Protein AF-A0A7D9JZI8-F1 (afdb_monomer)

Foldseek 3Di:
DFQFKFWAKAQQPPRQKTKIWGWHADPPRPDIATAWMWIDGPFWIWIGGQPWIDIPRHTDDDFDDTPQWTWHDDPDAWIWIDGPSQWIWIDSSTGDIDIGHDPVCQQGMATCNARNVPDPQQRLQAPVRDRDDDSQNSRQRRGPDPPTDRDDDDDQLCVVQVVQQVVQLVLLCCCCDPPNVVQCVVPNCVVNCLSVCSSSQLSSDDPDSLVSSLVSVVNSQVSSVVVVHHHPCCVDPVNVVD

Secondary structure (DSSP, 8-state):
---SEEEEEEETTT---EEEEEEEEEGGGTEEEEEEEEEE-SS-EEEEETTEEEETTEEEPSSEE-SSEEEEEETTTEEEEEETTTEEEEE-SSS-EEEEE-GGGTTTEESTT---SS-GGGTTB-TTS-B-SSHHHHHHHTBS-TTSPPP-----HHHH-HHHHHHHHHHHGGGGSTTGGGGTTTS-TTTTSHHHHHHHHHHHS-S-HHHHHHHHHHHHHHHHHHTT----GGGSGGGTT-

Radius of gyration: 18.28 Å; Cα contacts (8 Å, |Δi|>4): 439; chains: 1; bounding box: 45×36×49 Å

InterPro domains:
  IPR001846 von Willebrand factor, type D domain [PF00094] (2-129)
  IPR001846 von Willebrand factor, type D domain [PS51233] (1-149)
  IPR001846 von Willebrand factor, type D domain [SM00216] (1-129)
  IPR014853 VWF/SSPO/Zonadhesin-like, cysteine-rich domain [PF08742] (172-236)
  IPR014853 VWF/SSPO/Zonadhesin-like, cysteine-rich domain [SM00832] (165-233)
  IPR050780 Mucin/von Willebrand/Thrombospondin superfamily [PTHR11339] (1-234)

Sequence (242 aa):
MGRCEYVLAKDSVNNKFEIRQVNEACENGKFSCTKSLTVIFPTVTIQLLRGSVVVGGAEVDLPVSYGGVDITRSGVRVTLVDSDYGVKVEWNNVHNVRVTVYGRYIDKTSGLCGTFNRNPEDDFLTAYGATVGNAVDFGNSWKTDSCCDNATDVPHPCETYPGKNATATANCSALLSPPFNVCARQVDPVLQGYVDDCEYDVCGCGDDPTVCLCQAIEAYVAACASYGVSIDWLSDDRYQQC

Solvent-accessible surface area (backbone atoms only — not comparable to full-atom values): 13336 Å² total; per-residue (Å²): 88,54,64,39,44,30,39,40,40,28,34,75,77,77,59,60,35,38,33,33,38,32,27,35,72,32,79,95,62,77,44,58,37,48,56,35,38,38,45,37,40,88,89,47,48,36,37,44,43,66,91,48,38,30,49,84,89,40,79,57,76,74,71,46,75,56,95,62,31,40,36,39,74,46,86,95,48,29,41,37,39,42,33,78,86,42,42,35,41,40,31,48,60,56,62,61,73,46,78,48,74,44,78,92,42,57,69,27,36,35,34,77,73,18,37,57,68,88,53,79,90,52,33,37,42,23,75,86,76,48,72,49,96,49,69,48,66,27,54,51,46,31,44,76,51,88,86,44,78,76,41,50,86,70,81,59,30,33,74,79,35,58,89,35,33,68,58,16,52,61,59,32,52,45,56,72,32,87,76,48,38,81,32,41,88,83,51,38,45,67,86,73,36,54,35,57,54,25,26,40,39,27,25,58,32,71,94,59,38,62,62,37,44,41,51,42,50,50,53,52,50,52,54,28,43,76,75,72,40,83,69,79,53,66,78,37,82,93,38,59,90,98

Organism: Paramuricea clavata (NCBI:txid317549)

Mean predicted aligned error: 3.98 Å

Structure (mmCIF, N/CA/C/O backbone):
data_AF-A0A7D9JZI8-F1
#
_entry.id   AF-A0A7D9JZI8-F1
#
loop_
_atom_site.group_PDB
_atom_site.id
_atom_site.type_symbol
_atom_site.label_atom_id
_atom_site.label_alt_id
_atom_site.label_comp_id
_atom_site.label_asym_id
_atom_site.label_entity_id
_atom_site.label_seq_id
_atom_site.pdbx_PDB_ins_code
_atom_site.Cartn_x
_atom_site.Cartn_y
_atom_site.Cartn_z
_atom_site.occupancy
_atom_site.B_iso_or_equiv
_atom_site.auth_seq_id
_atom_site.auth_comp_id
_atom_site.auth_asym_id
_atom_site.auth_atom_id
_atom_site.pdbx_PDB_model_num
ATOM 1 N N . MET A 1 1 ? -14.272 -7.297 -2.893 1.00 84.94 1 MET A N 1
ATOM 2 C CA . MET A 1 1 ? -12.885 -7.717 -2.544 1.00 84.94 1 MET A CA 1
ATOM 3 C C . MET A 1 1 ? -12.324 -8.702 -3.559 1.00 84.94 1 MET A C 1
ATOM 5 O O . MET A 1 1 ? -13.011 -9.655 -3.903 1.00 84.94 1 MET A O 1
ATOM 9 N N . GLY A 1 2 ? -11.101 -8.478 -4.047 1.00 92.31 2 GLY A N 1
ATOM 10 C CA . GLY A 1 2 ? -10.477 -9.289 -5.100 1.00 92.31 2 GLY A CA 1
ATOM 11 C C . GLY A 1 2 ? -9.567 -10.408 -4.591 1.00 92.31 2 GLY A C 1
ATOM 12 O O . GLY A 1 2 ? -8.891 -10.232 -3.581 1.00 92.31 2 GLY A O 1
ATOM 13 N N . ARG A 1 3 ? -9.534 -11.554 -5.283 1.00 94.06 3 ARG A N 1
ATOM 14 C CA . ARG A 1 3 ? -8.681 -12.726 -4.977 1.00 94.06 3 ARG A CA 1
ATOM 15 C C . ARG A 1 3 ? -7.927 -13.170 -6.225 1.00 94.06 3 ARG A C 1
ATOM 17 O O . ARG A 1 3 ? -8.211 -14.208 -6.808 1.00 94.06 3 ARG A O 1
ATOM 24 N N . CYS A 1 4 ? -7.033 -12.309 -6.677 1.00 96.19 4 CYS A N 1
ATOM 25 C CA . CYS A 1 4 ? -6.253 -12.492 -7.890 1.00 96.19 4 CYS A CA 1
ATOM 26 C C . CYS A 1 4 ? -4.890 -11.818 -7.713 1.00 96.19 4 CYS A C 1
ATOM 28 O O . CYS A 1 4 ? -4.619 -11.203 -6.676 1.00 96.19 4 CYS A O 1
ATOM 30 N N . GLU A 1 5 ? -4.053 -11.912 -8.736 1.00 97.75 5 GLU A N 1
ATOM 31 C CA . GLU A 1 5 ? -2.954 -10.982 -8.931 1.00 97.75 5 GLU A CA 1
ATOM 32 C C . GLU A 1 5 ? -3.466 -9.701 -9.615 1.00 97.75 5 GLU A C 1
ATOM 34 O O . GLU A 1 5 ? -4.220 -9.750 -10.591 1.00 97.75 5 GLU A O 1
ATOM 39 N N . TYR A 1 6 ? -3.062 -8.549 -9.083 1.00 98.19 6 TYR A N 1
ATOM 40 C CA . TYR A 1 6 ? -3.424 -7.222 -9.573 1.00 98.19 6 TYR A CA 1
ATOM 41 C C . TYR A 1 6 ? -2.183 -6.360 -9.781 1.00 98.19 6 TYR A C 1
ATOM 43 O O . TYR A 1 6 ? -1.212 -6.477 -9.032 1.00 98.19 6 TYR A O 1
ATOM 51 N N . VAL A 1 7 ? -2.232 -5.442 -10.746 1.00 98.50 7 VAL A N 1
ATOM 52 C CA . VAL A 1 7 ? -1.209 -4.395 -10.903 1.00 98.50 7 VAL A CA 1
ATOM 53 C C . VAL A 1 7 ? -1.493 -3.258 -9.918 1.00 98.50 7 VAL A C 1
ATOM 55 O O . VAL A 1 7 ? -2.461 -2.520 -10.087 1.00 98.50 7 VAL A O 1
ATOM 58 N N . LEU A 1 8 ? -0.638 -3.085 -8.906 1.00 98.06 8 LEU A N 1
ATOM 59 C CA . LEU A 1 8 ? -0.735 -1.955 -7.976 1.00 98.06 8 LEU A CA 1
ATOM 60 C C . LEU A 1 8 ? -0.320 -0.651 -8.652 1.00 98.06 8 LEU A C 1
ATOM 62 O O . LEU A 1 8 ? -1.077 0.310 -8.679 1.00 98.06 8 LEU A O 1
ATOM 66 N N . ALA A 1 9 ? 0.883 -0.626 -9.216 1.00 98.44 9 ALA A N 1
ATOM 67 C CA . ALA A 1 9 ? 1.434 0.547 -9.874 1.00 98.44 9 ALA A CA 1
ATOM 68 C C . ALA A 1 9 ? 2.446 0.120 -10.935 1.00 98.44 9 ALA A C 1
ATOM 70 O O . ALA A 1 9 ? 3.240 -0.797 -10.712 1.00 98.44 9 ALA A O 1
ATOM 71 N N . LYS A 1 10 ? 2.458 0.808 -12.073 1.00 98.38 10 LYS A N 1
ATOM 72 C CA . LYS A 1 10 ? 3.470 0.648 -13.120 1.00 98.38 10 LYS A CA 1
ATOM 73 C C . LYS A 1 10 ? 3.774 1.966 -13.812 1.00 98.38 10 LYS A C 1
ATOM 75 O O . LYS A 1 10 ? 2.911 2.837 -13.870 1.00 98.38 10 LYS A O 1
ATOM 80 N N . ASP A 1 11 ? 4.964 2.076 -14.393 1.00 98.31 11 ASP A N 1
ATOM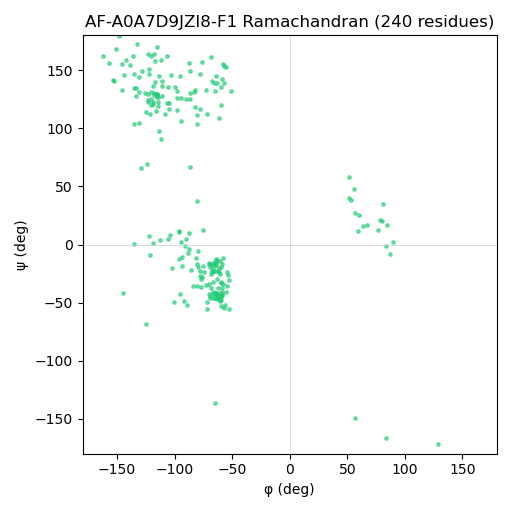 81 C CA . ASP A 1 11 ? 5.304 3.135 -15.350 1.00 98.31 11 ASP A CA 1
ATOM 82 C C . ASP A 1 11 ? 4.755 2.783 -16.737 1.00 98.31 11 ASP A C 1
ATOM 84 O O . ASP A 1 11 ? 5.327 1.965 -17.457 1.00 98.31 11 ASP A O 1
ATOM 88 N N . SER A 1 12 ? 3.665 3.435 -17.128 1.00 96.06 12 SER A N 1
ATOM 89 C CA . SER A 1 12 ? 2.972 3.193 -18.398 1.00 96.06 12 SER A CA 1
ATOM 90 C C . SER A 1 12 ? 3.615 3.857 -19.606 1.00 96.06 12 SER A C 1
ATOM 92 O O . SER A 1 12 ? 3.162 3.641 -20.728 1.00 96.06 12 SER A O 1
ATOM 94 N N . VAL A 1 13 ? 4.657 4.665 -19.401 1.00 96.38 13 VAL A N 1
ATOM 95 C CA . VAL A 1 13 ? 5.331 5.380 -20.488 1.00 96.38 13 VAL A CA 1
ATOM 96 C C . VAL A 1 13 ? 6.617 4.668 -20.882 1.00 96.38 13 VAL A C 1
ATOM 98 O O . VAL A 1 13 ? 6.840 4.419 -22.065 1.00 96.38 13 VAL A O 1
ATOM 101 N N . ASN A 1 14 ? 7.469 4.326 -19.911 1.00 96.88 14 ASN A N 1
ATOM 102 C CA . ASN A 1 14 ? 8.800 3.773 -20.189 1.00 96.88 14 ASN A CA 1
ATOM 103 C C . ASN A 1 14 ? 9.010 2.359 -19.635 1.00 96.88 14 ASN A C 1
ATOM 105 O O . ASN A 1 14 ? 10.110 1.821 -19.798 1.00 96.88 14 ASN A O 1
ATOM 109 N N . ASN A 1 15 ? 7.993 1.763 -18.998 1.00 96.94 15 ASN A N 1
ATOM 110 C CA . ASN A 1 15 ? 8.038 0.426 -18.401 1.00 96.94 15 ASN A CA 1
ATOM 111 C C . ASN A 1 15 ? 9.246 0.235 -17.463 1.00 96.94 15 ASN A C 1
ATOM 113 O O . ASN A 1 15 ? 9.920 -0.795 -17.492 1.00 96.94 15 ASN A O 1
ATOM 117 N N . LYS A 1 16 ? 9.578 1.260 -16.662 1.00 97.75 16 LYS A N 1
ATOM 118 C CA . LYS A 1 16 ? 10.716 1.219 -15.724 1.00 97.75 16 LYS A CA 1
ATOM 119 C C . LYS A 1 16 ? 10.424 0.504 -14.418 1.00 97.75 16 LYS A C 1
ATOM 121 O O . LYS A 1 16 ? 11.372 0.150 -13.726 1.00 97.75 16 LYS A O 1
ATOM 126 N N . PHE A 1 17 ? 9.159 0.291 -14.088 1.00 98.56 17 PHE A N 1
ATOM 127 C CA . PHE A 1 17 ? 8.770 -0.575 -12.990 1.00 98.56 17 PHE A CA 1
ATOM 128 C C . PHE A 1 17 ? 7.344 -1.087 -13.181 1.00 98.56 17 PHE A C 1
ATOM 130 O O . PHE A 1 17 ? 6.522 -0.432 -13.827 1.00 98.56 17 PHE A O 1
ATOM 137 N N . GLU A 1 18 ? 7.054 -2.221 -12.560 1.00 98.69 18 GLU A N 1
ATOM 138 C CA . GLU A 1 18 ? 5.705 -2.733 -12.348 1.00 98.69 18 GLU A CA 1
ATOM 139 C C . GLU A 1 18 ? 5.661 -3.469 -11.009 1.00 98.69 18 GLU A C 1
ATOM 141 O O . GLU A 1 18 ? 6.548 -4.259 -10.689 1.00 98.69 18 GLU A O 1
ATOM 146 N N . ILE A 1 19 ? 4.641 -3.187 -10.206 1.00 98.75 19 ILE A N 1
ATOM 147 C CA . ILE A 1 19 ? 4.429 -3.805 -8.901 1.00 98.75 19 ILE A CA 1
ATOM 148 C C . ILE A 1 19 ? 3.096 -4.529 -8.950 1.00 98.75 19 ILE A C 1
ATOM 150 O O . ILE A 1 19 ? 2.054 -3.921 -9.208 1.00 98.75 19 ILE A O 1
ATOM 154 N N . ARG A 1 20 ? 3.136 -5.830 -8.684 1.00 98.56 20 ARG A N 1
ATOM 155 C CA . ARG A 1 20 ? 1.958 -6.689 -8.631 1.00 98.56 20 ARG A CA 1
ATOM 156 C C . ARG A 1 20 ? 1.730 -7.195 -7.224 1.00 98.56 20 ARG A C 1
ATOM 158 O O . ARG A 1 20 ? 2.687 -7.493 -6.512 1.00 98.56 20 ARG A O 1
ATOM 165 N N . GLN A 1 21 ? 0.465 -7.340 -6.863 1.00 97.81 21 GLN A N 1
ATOM 166 C CA . GLN A 1 21 ? 0.034 -7.891 -5.589 1.00 97.81 21 GLN A CA 1
ATOM 167 C C . GLN A 1 21 ? -0.875 -9.083 -5.815 1.00 97.81 21 GLN A C 1
ATOM 169 O O . GLN A 1 21 ? -1.862 -8.986 -6.539 1.00 97.81 21 GLN A O 1
ATOM 174 N N . VAL A 1 22 ? -0.565 -10.187 -5.142 1.00 97.38 22 VAL A N 1
ATOM 175 C CA . VAL A 1 22 ? -1.448 -11.349 -5.071 1.00 97.38 22 VAL A CA 1
ATOM 176 C C . VAL A 1 22 ? -2.279 -11.245 -3.804 1.00 97.38 22 VAL A C 1
ATOM 178 O O . VAL A 1 22 ? -1.727 -11.142 -2.708 1.00 97.38 22 VAL A O 1
ATOM 181 N N . ASN A 1 23 ? -3.597 -11.320 -3.954 1.00 95.56 23 ASN A N 1
ATOM 182 C CA . ASN A 1 23 ? -4.541 -11.392 -2.845 1.00 95.56 23 ASN A CA 1
ATOM 183 C C . ASN A 1 23 ? -5.102 -12.803 -2.697 1.00 95.56 23 ASN A C 1
ATOM 185 O O . ASN A 1 23 ? -5.512 -13.425 -3.678 1.00 95.56 23 ASN A O 1
ATOM 189 N N . GLU A 1 24 ? -5.171 -13.287 -1.461 1.00 93.06 24 GLU A N 1
ATOM 190 C CA . GLU A 1 24 ? -5.780 -14.571 -1.116 1.00 93.06 24 GLU A CA 1
ATOM 191 C C . GLU A 1 24 ? -6.887 -14.413 -0.076 1.00 93.06 24 GLU A C 1
ATOM 193 O O . GLU A 1 24 ? -6.996 -13.389 0.595 1.00 93.06 24 GLU A O 1
ATOM 198 N N . ALA A 1 25 ? -7.719 -15.443 0.052 1.00 90.81 25 ALA A N 1
ATOM 199 C CA . ALA A 1 25 ? -8.745 -15.497 1.079 1.00 90.81 25 ALA A CA 1
ATOM 200 C C . ALA A 1 25 ? -8.119 -15.542 2.487 1.00 90.81 25 ALA A C 1
ATOM 202 O O . ALA A 1 25 ? -7.252 -16.372 2.753 1.00 90.81 25 ALA A O 1
ATOM 203 N N . CYS A 1 26 ? -8.611 -14.703 3.394 1.00 85.50 26 CYS A N 1
ATOM 204 C CA . CYS A 1 26 ? -8.271 -14.709 4.820 1.00 85.50 26 CYS A CA 1
ATOM 205 C C . CYS A 1 26 ? -9.547 -14.630 5.675 1.00 85.50 26 CYS A C 1
ATOM 207 O O . CYS A 1 26 ? -10.649 -14.509 5.127 1.00 85.50 26 CYS A O 1
ATOM 209 N N . GLU A 1 27 ? -9.414 -14.771 7.001 1.00 77.81 27 GLU A N 1
ATOM 210 C CA . GLU A 1 27 ? -10.539 -14.694 7.952 1.00 77.81 27 GLU A CA 1
ATOM 211 C C . GLU A 1 27 ? -11.711 -15.613 7.547 1.00 77.81 27 GLU A C 1
ATOM 213 O O . GLU A 1 27 ? -12.833 -15.181 7.264 1.00 77.81 27 GLU A O 1
ATOM 218 N N . ASN A 1 28 ? -11.420 -16.915 7.427 1.00 75.44 28 ASN A N 1
ATOM 219 C CA . ASN A 1 28 ? -12.360 -17.952 6.974 1.00 75.44 28 ASN A CA 1
ATOM 220 C C . ASN A 1 28 ? -12.987 -17.692 5.590 1.00 75.44 28 ASN A C 1
ATOM 222 O O . ASN A 1 28 ? -14.089 -18.152 5.295 1.00 75.44 28 ASN A O 1
ATOM 226 N N . GLY A 1 29 ? -12.288 -16.954 4.726 1.00 78.38 29 GLY A N 1
ATOM 227 C CA . GLY A 1 29 ? -12.733 -16.673 3.366 1.00 78.38 29 GLY A CA 1
ATOM 228 C C . GLY A 1 29 ? -13.799 -15.591 3.269 1.00 78.38 29 GLY A C 1
ATOM 229 O O . GLY A 1 29 ? -14.492 -15.522 2.253 1.00 78.38 29 GLY A O 1
ATOM 230 N N . LYS A 1 30 ? -13.919 -14.731 4.282 1.00 79.19 30 LYS A N 1
ATOM 231 C CA . LYS A 1 30 ? -14.736 -13.512 4.213 1.00 79.19 30 LYS A CA 1
ATOM 232 C C . LYS A 1 30 ? -13.975 -12.354 3.569 1.00 79.19 30 LYS A C 1
ATOM 234 O O . LYS A 1 30 ? -14.560 -11.603 2.798 1.00 79.19 30 LYS A O 1
ATOM 239 N N . PHE A 1 31 ? -12.671 -12.275 3.821 1.00 85.25 31 PHE A N 1
ATOM 240 C CA . PHE A 1 31 ? -11.827 -11.150 3.432 1.00 85.25 31 PHE A CA 1
ATOM 241 C C . PHE A 1 31 ? -10.759 -11.560 2.414 1.00 85.25 31 PHE A C 1
ATOM 243 O O . PHE A 1 31 ? -10.575 -12.750 2.123 1.00 85.25 31 PHE A O 1
ATOM 250 N N . SER A 1 32 ? -10.088 -10.563 1.843 1.00 90.06 32 SER A N 1
ATOM 251 C CA . SER A 1 32 ? -8.916 -10.746 0.988 1.00 90.06 32 SER A CA 1
ATOM 252 C C . SER A 1 32 ? -7.713 -10.063 1.619 1.00 90.06 32 SER A C 1
ATOM 254 O O . SER A 1 32 ? -7.783 -8.878 1.925 1.00 90.06 32 SER A O 1
ATOM 256 N N . CYS A 1 33 ? -6.608 -10.788 1.754 1.00 90.00 33 CYS A N 1
ATOM 257 C CA . CYS A 1 33 ? -5.371 -10.283 2.335 1.00 90.00 33 CYS A CA 1
ATOM 258 C C . CYS A 1 33 ? -4.212 -10.418 1.346 1.00 90.00 33 CYS A C 1
ATOM 260 O O . CYS A 1 33 ? -4.169 -11.352 0.538 1.00 90.00 33 CYS A O 1
ATOM 262 N N . THR A 1 34 ? -3.237 -9.516 1.460 1.00 94.25 34 THR A N 1
ATOM 263 C CA . THR A 1 34 ? -1.987 -9.567 0.698 1.00 94.25 34 THR A CA 1
ATOM 264 C C . THR A 1 34 ? -1.243 -10.866 0.986 1.00 94.25 34 THR A C 1
ATOM 266 O O . THR A 1 34 ? -0.860 -11.146 2.124 1.00 94.25 34 THR A O 1
ATOM 269 N N . LYS A 1 35 ? -1.010 -11.661 -0.053 1.00 95.25 35 LYS A N 1
ATOM 270 C CA . LYS A 1 35 ? -0.237 -12.904 0.010 1.00 95.25 35 LYS A CA 1
ATOM 271 C C . LYS A 1 35 ? 1.237 -12.673 -0.289 1.00 95.25 35 LYS A C 1
ATOM 273 O O . LYS A 1 35 ? 2.101 -13.191 0.413 1.00 95.25 35 LYS A O 1
ATOM 278 N N . SER A 1 36 ? 1.499 -11.951 -1.371 1.00 97.00 36 SER A N 1
ATOM 279 C CA . SER A 1 36 ? 2.835 -11.749 -1.918 1.00 97.00 36 SER A CA 1
ATOM 280 C C . SER A 1 36 ? 2.858 -10.557 -2.862 1.00 97.00 36 SER A C 1
ATOM 282 O O . SER A 1 36 ? 1.819 -10.143 -3.388 1.00 97.00 36 SER A O 1
ATOM 284 N N . LEU A 1 37 ? 4.063 -10.061 -3.123 1.00 98.31 37 LEU A N 1
ATOM 285 C CA . LEU A 1 37 ? 4.318 -9.016 -4.105 1.00 98.31 37 LEU A CA 1
ATOM 286 C C . LEU A 1 37 ? 5.312 -9.493 -5.155 1.00 98.31 37 LEU A C 1
ATOM 288 O O . LEU A 1 37 ? 6.263 -10.203 -4.834 1.00 98.31 37 LEU A O 1
ATOM 292 N N . THR A 1 38 ? 5.134 -9.022 -6.383 1.00 98.44 38 THR A N 1
ATOM 293 C CA . THR A 1 38 ? 6.147 -9.114 -7.435 1.00 98.44 38 THR A CA 1
ATOM 294 C C . THR A 1 38 ? 6.559 -7.699 -7.813 1.00 98.44 38 THR A C 1
ATOM 296 O O . THR A 1 38 ? 5.744 -6.933 -8.325 1.00 98.44 38 THR A O 1
ATOM 299 N N . VAL A 1 39 ? 7.815 -7.344 -7.553 1.00 98.50 39 VAL A N 1
ATOM 300 C CA . VAL A 1 39 ? 8.408 -6.050 -7.905 1.00 98.50 39 VAL A CA 1
ATOM 301 C C . VAL A 1 39 ? 9.322 -6.257 -9.105 1.00 98.50 39 VAL A C 1
ATOM 303 O O . VAL A 1 39 ? 10.297 -7.009 -9.04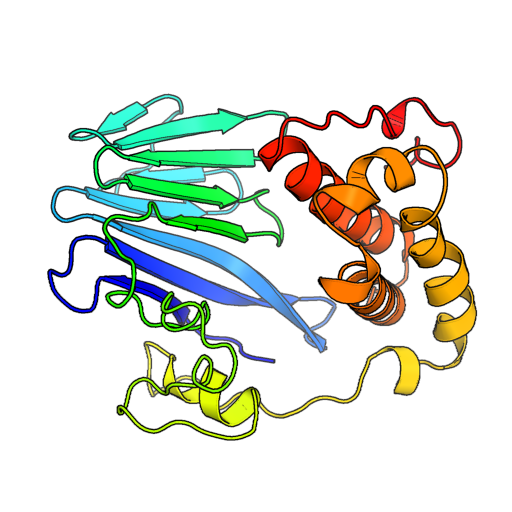4 1.00 98.50 39 VAL A O 1
ATOM 306 N N . ILE A 1 40 ? 8.980 -5.615 -10.215 1.00 98.25 40 ILE A N 1
ATOM 307 C CA . ILE A 1 40 ? 9.618 -5.814 -11.512 1.00 98.25 40 ILE A CA 1
ATOM 308 C C . ILE A 1 40 ? 10.334 -4.525 -11.894 1.00 98.25 40 ILE A C 1
ATOM 310 O O . ILE A 1 40 ? 9.706 -3.477 -12.025 1.00 98.25 40 ILE A O 1
ATOM 314 N N . PHE A 1 41 ? 11.637 -4.627 -12.127 1.00 97.75 41 PHE A N 1
ATOM 315 C CA . PHE A 1 41 ? 12.471 -3.601 -12.740 1.00 97.75 41 PHE A CA 1
ATOM 316 C C . PHE A 1 41 ? 13.114 -4.159 -14.024 1.00 97.75 41 PHE A C 1
ATOM 318 O O . PHE A 1 41 ? 13.208 -5.377 -14.180 1.00 97.75 41 PHE A O 1
ATOM 325 N N . PRO A 1 42 ? 13.625 -3.310 -14.938 1.00 95.19 42 PRO A N 1
ATOM 326 C CA . PRO A 1 42 ? 14.268 -3.756 -16.177 1.00 95.19 42 PRO A CA 1
ATOM 327 C C . PRO A 1 42 ? 15.394 -4.782 -15.997 1.00 95.19 42 PRO A C 1
ATOM 329 O O . PRO A 1 42 ? 15.629 -5.596 -16.885 1.00 95.19 42 PRO A O 1
ATOM 332 N N . THR A 1 43 ? 16.110 -4.726 -14.874 1.00 92.06 43 THR A N 1
ATOM 333 C CA . THR A 1 43 ? 17.284 -5.564 -14.591 1.00 92.06 43 THR A CA 1
ATOM 334 C C . THR A 1 43 ? 17.002 -6.726 -13.645 1.00 92.06 43 THR A C 1
ATOM 336 O O . THR A 1 43 ? 17.793 -7.666 -13.600 1.00 92.06 43 THR A O 1
ATOM 339 N N . VAL A 1 44 ? 15.919 -6.671 -12.865 1.00 96.00 44 VAL A N 1
ATOM 340 C CA . VAL A 1 44 ? 15.667 -7.627 -11.784 1.00 96.00 44 VAL A CA 1
ATOM 341 C C . VAL A 1 44 ? 14.173 -7.782 -11.518 1.00 96.00 44 VAL A C 1
ATOM 343 O O . VAL A 1 44 ? 13.414 -6.817 -11.542 1.00 96.00 44 VAL A O 1
ATOM 346 N N . THR A 1 45 ? 13.749 -9.015 -11.249 1.00 97.44 45 THR A N 1
ATOM 347 C CA . THR A 1 45 ? 12.410 -9.332 -10.738 1.00 97.44 45 THR A CA 1
ATOM 348 C C . THR A 1 45 ? 12.548 -9.927 -9.347 1.00 97.44 45 THR A C 1
ATOM 350 O O . THR A 1 45 ? 13.327 -10.863 -9.144 1.00 97.44 45 THR A O 1
ATOM 353 N N . ILE A 1 46 ? 11.796 -9.364 -8.407 1.00 98.25 46 ILE A N 1
ATOM 354 C CA . ILE A 1 46 ? 11.842 -9.679 -6.984 1.00 98.25 46 ILE A CA 1
ATOM 355 C C . ILE A 1 46 ? 10.458 -10.170 -6.578 1.00 98.25 46 ILE A C 1
ATOM 357 O O . ILE A 1 46 ? 9.467 -9.475 -6.790 1.00 98.25 46 ILE A O 1
ATOM 361 N N . GLN A 1 47 ? 10.386 -11.352 -5.982 1.00 98.12 47 GLN A N 1
ATOM 362 C CA . GLN A 1 47 ? 9.174 -11.853 -5.349 1.00 98.12 47 GLN A CA 1
ATOM 363 C C . GLN A 1 47 ? 9.339 -11.749 -3.838 1.00 98.12 47 GLN A C 1
ATOM 365 O O . GLN A 1 47 ? 10.273 -12.308 -3.259 1.00 98.12 47 GLN A O 1
ATOM 370 N N . LEU A 1 48 ? 8.427 -11.019 -3.209 1.00 97.50 48 LEU A N 1
ATOM 371 C CA . LEU A 1 48 ? 8.326 -10.922 -1.763 1.00 97.50 48 LEU A CA 1
ATOM 372 C C . LEU A 1 48 ? 7.245 -11.902 -1.311 1.00 97.50 48 LEU A C 1
ATOM 374 O O . LEU A 1 48 ? 6.070 -11.749 -1.656 1.00 97.50 48 LEU A O 1
ATOM 378 N N . LEU A 1 49 ? 7.651 -12.910 -0.546 1.00 95.50 49 LEU A N 1
ATOM 379 C CA . LEU A 1 49 ? 6.784 -13.897 0.090 1.00 95.50 49 LEU A CA 1
ATOM 380 C C . LEU A 1 49 ? 6.832 -13.681 1.605 1.00 95.50 49 LEU A C 1
ATOM 382 O O . LEU A 1 49 ? 7.777 -13.086 2.119 1.00 95.50 49 LEU A O 1
ATOM 386 N N . ARG A 1 50 ? 5.829 -14.163 2.346 1.00 91.88 50 ARG A N 1
ATOM 387 C CA . ARG A 1 50 ? 5.831 -14.008 3.808 1.00 91.88 50 ARG A CA 1
ATOM 388 C C . ARG A 1 50 ? 7.056 -14.715 4.400 1.00 91.88 50 ARG A C 1
ATOM 390 O O . ARG A 1 50 ? 7.109 -15.941 4.429 1.00 91.88 50 ARG A O 1
ATOM 397 N N . GLY A 1 51 ? 8.025 -13.936 4.875 1.00 90.31 51 GLY A N 1
ATOM 398 C CA . GLY A 1 51 ? 9.245 -14.429 5.517 1.00 90.31 51 GLY A CA 1
ATOM 399 C C . GLY A 1 51 ? 10.418 -14.756 4.584 1.00 90.31 51 GLY A C 1
ATOM 400 O O . GLY A 1 51 ? 11.520 -14.956 5.100 1.00 90.31 51 GLY A O 1
ATOM 401 N N . SER A 1 52 ? 10.238 -14.746 3.258 1.00 94.56 52 SER A N 1
ATOM 402 C CA . SER A 1 52 ? 11.303 -15.040 2.286 1.00 94.56 52 SER A CA 1
ATOM 403 C C . SER A 1 52 ? 11.288 -14.108 1.073 1.00 94.56 52 SER A C 1
ATOM 405 O O . SER A 1 52 ? 10.267 -13.524 0.706 1.00 94.56 52 SER A O 1
ATOM 407 N N . VAL A 1 53 ? 12.454 -13.946 0.445 1.00 97.31 53 VAL A N 1
ATOM 408 C CA . VAL A 1 53 ? 12.625 -13.133 -0.764 1.00 97.31 53 VAL A CA 1
ATOM 409 C C . VAL A 1 53 ? 13.263 -13.984 -1.844 1.00 97.31 53 VAL A C 1
ATOM 411 O O . VAL A 1 53 ? 14.283 -14.625 -1.609 1.00 97.31 53 VAL A O 1
ATOM 414 N N . VAL A 1 54 ? 12.675 -13.964 -3.038 1.00 97.88 54 VAL A N 1
ATOM 415 C CA . VAL A 1 54 ? 13.185 -14.673 -4.213 1.00 97.88 54 VAL A CA 1
ATOM 416 C C . VAL A 1 54 ? 13.593 -13.655 -5.272 1.00 97.88 54 VAL A C 1
ATOM 418 O O . VAL A 1 54 ? 12.796 -12.806 -5.672 1.00 97.88 54 VAL A O 1
ATOM 421 N N . VAL A 1 55 ? 14.829 -13.753 -5.758 1.00 97.06 55 VAL A N 1
ATOM 422 C CA . VAL A 1 55 ? 15.371 -12.902 -6.824 1.00 97.06 55 VAL A CA 1
ATOM 423 C C . VAL A 1 55 ? 15.852 -13.789 -7.962 1.00 97.06 55 VAL A C 1
ATOM 425 O O . VAL A 1 55 ? 16.648 -14.703 -7.759 1.00 97.06 55 VAL A O 1
ATOM 428 N N . GLY A 1 56 ? 15.344 -13.559 -9.176 1.00 88.25 56 GLY A N 1
ATOM 429 C CA . GLY A 1 56 ? 15.743 -14.352 -10.348 1.00 88.25 56 GLY A CA 1
ATOM 430 C C . GLY A 1 56 ? 15.458 -15.859 -10.226 1.00 88.25 56 GLY A C 1
ATOM 431 O O . GLY A 1 56 ? 16.134 -16.659 -10.865 1.00 88.25 56 GLY A O 1
ATOM 432 N N . GLY A 1 57 ? 14.479 -16.249 -9.401 1.00 90.50 57 GLY A N 1
ATOM 433 C CA . GLY A 1 57 ? 14.078 -17.644 -9.188 1.00 90.50 57 GLY A CA 1
ATOM 434 C C . GLY A 1 57 ? 14.813 -18.384 -8.064 1.00 90.50 57 GLY A C 1
ATOM 435 O O . GLY A 1 57 ? 14.520 -19.556 -7.846 1.00 90.50 57 GLY A O 1
ATOM 436 N N . ALA A 1 58 ? 15.722 -17.727 -7.339 1.00 94.81 58 ALA A N 1
ATOM 437 C CA . ALA A 1 58 ? 16.385 -18.287 -6.161 1.00 94.81 58 ALA A CA 1
ATOM 438 C C . ALA A 1 58 ? 16.049 -17.481 -4.900 1.00 94.81 58 ALA A C 1
ATOM 440 O O . ALA A 1 58 ? 15.990 -16.253 -4.946 1.00 94.81 58 ALA A O 1
ATOM 441 N N . GLU A 1 59 ? 15.824 -18.173 -3.783 1.00 97.50 59 GLU A N 1
ATOM 442 C CA . GLU A 1 59 ? 15.685 -17.537 -2.470 1.00 97.50 59 GLU A CA 1
ATOM 443 C C . GLU A 1 59 ? 17.024 -16.928 -2.032 1.00 97.50 59 GLU A C 1
ATOM 445 O O . GLU A 1 59 ? 18.085 -17.507 -2.280 1.00 97.50 59 GLU A O 1
ATOM 450 N N . VAL A 1 60 ? 16.977 -15.745 -1.418 1.00 97.44 60 VAL A N 1
ATOM 451 C CA . VAL A 1 60 ? 18.161 -14.978 -1.015 1.00 97.44 60 VAL A CA 1
ATOM 452 C C . VAL A 1 60 ? 18.059 -14.523 0.437 1.00 97.44 60 VAL A C 1
ATOM 454 O O . VAL A 1 60 ? 16.990 -14.130 0.910 1.00 97.44 60 VAL A O 1
ATOM 457 N N . ASP A 1 61 ? 19.196 -14.516 1.129 1.00 95.88 61 ASP A N 1
ATOM 458 C CA . ASP A 1 61 ? 19.321 -13.885 2.441 1.00 95.88 61 ASP A CA 1
ATOM 459 C C . ASP A 1 61 ? 19.441 -12.365 2.292 1.00 95.88 61 ASP A C 1
ATOM 461 O O . ASP A 1 61 ? 20.021 -11.876 1.328 1.00 95.88 61 ASP A O 1
ATOM 465 N N . LEU A 1 62 ? 18.908 -11.601 3.247 1.00 95.50 62 LEU A N 1
ATOM 466 C CA . LEU A 1 62 ? 18.976 -10.135 3.247 1.00 95.50 62 LEU A CA 1
ATOM 467 C C . LEU A 1 62 ? 20.038 -9.641 4.250 1.00 95.50 62 LEU A C 1
ATOM 469 O O . LEU A 1 62 ? 20.164 -10.236 5.323 1.00 95.50 62 LEU A O 1
ATOM 473 N N . PRO A 1 63 ? 20.749 -8.527 3.976 1.00 96.94 63 PRO A N 1
ATOM 474 C CA . PRO A 1 63 ? 20.552 -7.599 2.860 1.00 96.94 63 PRO A CA 1
ATOM 475 C C . PRO A 1 63 ? 21.289 -8.006 1.574 1.00 96.94 63 PRO A C 1
ATOM 477 O O . PRO A 1 63 ? 22.379 -8.571 1.625 1.00 96.94 63 PRO A O 1
ATOM 480 N N . VAL A 1 64 ? 20.724 -7.644 0.420 1.00 97.06 64 VAL A N 1
ATOM 481 C CA . VAL A 1 64 ? 21.308 -7.876 -0.918 1.00 97.06 64 VAL A CA 1
ATOM 482 C C . VAL A 1 64 ? 21.047 -6.695 -1.844 1.00 97.06 64 VAL A C 1
ATOM 484 O O . VAL A 1 64 ? 20.105 -5.933 -1.634 1.00 97.06 64 VAL A O 1
ATOM 487 N N . SER A 1 65 ? 21.867 -6.572 -2.888 1.00 96.81 65 SER A N 1
ATOM 488 C CA . SER A 1 65 ? 21.739 -5.535 -3.910 1.00 96.81 65 SER A CA 1
ATOM 489 C C . SER A 1 65 ? 21.870 -6.128 -5.311 1.00 96.81 65 SER A C 1
ATOM 491 O O . SER A 1 65 ? 22.777 -6.922 -5.575 1.00 96.81 65 SER A O 1
ATOM 493 N N . TYR A 1 66 ? 20.977 -5.733 -6.218 1.00 94.56 66 TYR A N 1
ATOM 494 C CA . TYR A 1 66 ? 20.943 -6.184 -7.607 1.00 94.56 66 TYR A CA 1
ATOM 495 C C . TYR A 1 66 ? 20.730 -5.004 -8.551 1.00 94.56 66 TYR A C 1
ATOM 497 O O . TYR A 1 66 ? 19.616 -4.517 -8.714 1.00 94.56 66 TYR A O 1
ATOM 505 N N . GLY A 1 67 ? 21.799 -4.560 -9.218 1.00 88.69 67 GLY A N 1
ATOM 506 C CA . GLY A 1 67 ? 21.703 -3.576 -10.302 1.00 88.69 67 GLY A CA 1
ATOM 507 C C . GLY A 1 67 ? 21.010 -2.267 -9.904 1.00 88.69 67 GLY A C 1
ATOM 508 O O . GLY A 1 67 ? 20.123 -1.822 -10.631 1.00 88.69 67 GLY A O 1
ATOM 509 N N . GLY A 1 68 ? 21.398 -1.685 -8.763 1.00 94.50 68 GLY A N 1
ATOM 510 C CA . GLY A 1 68 ? 20.806 -0.446 -8.235 1.00 94.50 68 GLY A CA 1
ATOM 511 C C . GLY A 1 68 ? 19.477 -0.654 -7.504 1.00 94.50 68 GLY A C 1
ATOM 512 O O . GLY A 1 68 ? 18.682 0.277 -7.403 1.00 94.50 68 GLY A O 1
ATOM 513 N N . VAL A 1 69 ? 19.200 -1.881 -7.053 1.00 97.75 69 VAL A N 1
ATOM 514 C CA . VAL A 1 69 ? 18.034 -2.226 -6.233 1.00 97.75 69 VAL A CA 1
ATOM 515 C C . VAL A 1 69 ? 18.511 -2.902 -4.957 1.00 97.75 69 VAL A C 1
ATOM 517 O O . VAL A 1 69 ? 19.048 -4.008 -5.015 1.00 97.75 69 VAL A O 1
ATOM 520 N N . ASP A 1 70 ? 18.294 -2.251 -3.823 1.00 97.88 70 ASP A N 1
ATOM 521 C CA . ASP A 1 70 ? 18.654 -2.736 -2.498 1.00 97.88 70 ASP A CA 1
ATOM 522 C C . ASP A 1 70 ? 17.439 -3.366 -1.820 1.00 97.88 70 ASP A C 1
ATOM 524 O O . ASP A 1 70 ? 16.351 -2.789 -1.779 1.00 97.88 70 ASP A O 1
ATOM 528 N N . ILE A 1 71 ? 17.628 -4.560 -1.264 1.00 97.75 71 ILE A N 1
ATOM 529 C CA . ILE A 1 71 ? 16.588 -5.301 -0.555 1.00 97.75 71 ILE A CA 1
ATOM 530 C C . ILE A 1 71 ? 17.061 -5.545 0.872 1.00 97.75 71 ILE A C 1
ATOM 532 O O . ILE A 1 71 ? 18.094 -6.176 1.109 1.00 97.75 71 ILE A O 1
ATOM 536 N N . THR A 1 72 ? 16.302 -5.041 1.839 1.00 97.00 72 THR A N 1
ATOM 537 C CA . THR A 1 72 ? 16.673 -5.042 3.258 1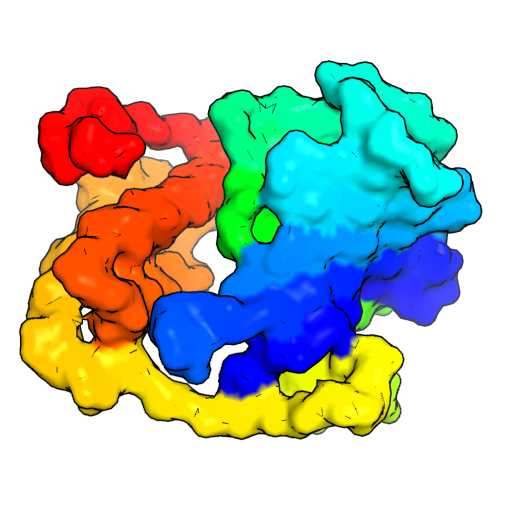.00 97.00 72 THR A CA 1
ATOM 538 C C . THR A 1 72 ? 15.498 -5.444 4.146 1.00 97.00 72 THR A C 1
ATOM 540 O O . THR A 1 72 ? 14.338 -5.427 3.728 1.00 97.00 72 THR A O 1
ATOM 543 N N . ARG A 1 73 ? 15.801 -5.826 5.393 1.00 94.06 73 ARG A N 1
ATOM 544 C CA . ARG A 1 73 ? 14.800 -5.925 6.462 1.00 94.06 73 ARG A CA 1
ATOM 545 C C . ARG A 1 73 ? 14.877 -4.678 7.334 1.00 94.06 73 ARG A C 1
ATOM 547 O O . ARG A 1 73 ? 15.969 -4.268 7.717 1.00 94.06 73 ARG A O 1
ATOM 554 N N . SER A 1 74 ? 13.722 -4.117 7.663 1.00 85.94 74 SER A N 1
ATOM 555 C CA . SER A 1 74 ? 13.562 -3.025 8.617 1.00 85.94 74 SER A CA 1
ATOM 556 C C . SER A 1 74 ? 12.645 -3.480 9.755 1.00 85.94 74 SER A C 1
ATOM 558 O O . SER A 1 74 ? 11.593 -4.082 9.530 1.00 85.94 74 SER A O 1
ATOM 560 N N . GLY A 1 75 ? 13.060 -3.246 11.000 1.00 80.06 75 GLY A N 1
ATOM 561 C CA . GLY A 1 75 ? 12.351 -3.763 12.172 1.00 80.06 75 GLY A CA 1
ATOM 562 C C . GLY A 1 75 ? 12.187 -5.291 12.151 1.00 80.06 75 GLY A C 1
ATOM 563 O O . GLY A 1 75 ? 13.025 -6.019 11.620 1.00 80.06 75 GLY A O 1
ATOM 564 N N . VAL A 1 76 ? 11.101 -5.786 12.750 1.00 74.19 76 VAL A N 1
ATOM 565 C CA . VAL A 1 76 ? 10.872 -7.234 12.924 1.00 74.19 76 VAL A CA 1
ATOM 566 C C . VAL A 1 76 ? 10.324 -7.895 11.655 1.00 74.19 76 VAL A C 1
ATOM 568 O O . VAL A 1 76 ? 10.648 -9.049 11.378 1.00 74.19 76 VAL A O 1
ATOM 571 N N . ARG A 1 77 ? 9.479 -7.191 10.890 1.00 83.19 77 ARG A N 1
ATOM 572 C CA . ARG A 1 77 ? 8.685 -7.792 9.802 1.00 83.19 77 ARG A CA 1
ATOM 573 C C . ARG A 1 77 ? 8.661 -6.992 8.501 1.00 83.19 77 ARG A C 1
ATOM 575 O O . ARG A 1 77 ? 8.006 -7.433 7.565 1.00 83.19 77 ARG A O 1
ATOM 582 N N . VAL A 1 78 ? 9.326 -5.842 8.393 1.00 90.00 78 VAL A N 1
ATOM 583 C CA . VAL A 1 78 ? 9.240 -5.037 7.163 1.00 90.00 78 VAL A CA 1
ATOM 584 C C . VAL A 1 78 ? 10.335 -5.453 6.193 1.00 90.00 78 VAL A C 1
ATOM 586 O O . VAL A 1 78 ? 11.517 -5.439 6.531 1.00 90.00 78 VAL A O 1
ATOM 589 N N . THR A 1 79 ? 9.949 -5.811 4.973 1.00 95.69 79 THR A N 1
ATOM 590 C CA . THR A 1 79 ? 10.874 -5.936 3.846 1.00 95.69 79 THR A CA 1
ATOM 591 C C . THR A 1 79 ? 10.803 -4.660 3.021 1.00 95.69 79 THR A C 1
ATOM 593 O O . THR A 1 79 ? 9.717 -4.251 2.609 1.00 95.69 79 THR A O 1
ATOM 596 N N . LEU A 1 80 ? 11.959 -4.038 2.799 1.00 96.81 80 LEU A N 1
ATOM 597 C CA . LEU A 1 80 ? 12.113 -2.819 2.013 1.00 96.81 80 LEU A CA 1
ATOM 598 C C . LEU A 1 80 ? 12.865 -3.146 0.722 1.00 96.81 80 LEU A C 1
ATOM 600 O O . LEU A 1 80 ? 13.957 -3.711 0.769 1.00 96.81 80 LEU A O 1
ATOM 604 N N . VAL A 1 81 ? 12.287 -2.747 -0.406 1.00 97.94 81 VAL A N 1
ATOM 605 C CA . VAL A 1 81 ? 12.939 -2.682 -1.715 1.00 97.94 81 VAL A CA 1
ATOM 606 C C . VAL A 1 81 ? 13.131 -1.207 -2.049 1.00 97.94 81 VAL A C 1
ATOM 608 O O . VAL A 1 81 ? 12.147 -0.498 -2.252 1.00 97.94 81 VAL A O 1
ATOM 611 N N . ASP A 1 82 ? 14.374 -0.742 -2.093 1.00 97.81 82 ASP A N 1
ATOM 612 C CA . ASP A 1 82 ? 14.752 0.617 -2.495 1.00 97.81 82 ASP A CA 1
ATOM 613 C C . ASP A 1 82 ? 15.493 0.555 -3.834 1.00 97.81 82 ASP A C 1
ATOM 615 O O . ASP A 1 82 ? 16.251 -0.380 -4.079 1.00 97.81 82 ASP A O 1
ATOM 619 N N . SER A 1 83 ? 15.251 1.501 -4.738 1.00 97.88 83 SER A N 1
ATOM 620 C CA . SER A 1 83 ? 15.803 1.430 -6.091 1.00 97.88 83 SER A CA 1
ATOM 621 C C . SER A 1 83 ? 16.197 2.778 -6.684 1.00 97.88 83 SER A C 1
ATOM 623 O O . SER A 1 83 ? 15.484 3.780 -6.568 1.00 97.88 83 SER A O 1
ATOM 625 N N . ASP A 1 84 ? 17.265 2.763 -7.482 1.00 97.38 84 ASP A N 1
ATOM 626 C CA . ASP A 1 84 ? 17.732 3.897 -8.294 1.00 97.38 84 ASP A CA 1
ATOM 627 C C . ASP A 1 84 ? 16.721 4.313 -9.381 1.00 97.38 84 ASP A C 1
ATOM 629 O O . ASP A 1 84 ? 16.738 5.441 -9.905 1.00 97.38 84 ASP A O 1
ATOM 633 N N . TYR A 1 85 ? 15.768 3.426 -9.689 1.00 97.38 85 TYR A N 1
ATOM 634 C CA . TYR A 1 85 ? 14.612 3.735 -10.526 1.00 97.38 85 TYR A CA 1
ATOM 635 C C . TYR A 1 85 ? 13.698 4.791 -9.887 1.00 97.38 85 TYR A C 1
ATOM 637 O O . TYR A 1 85 ? 12.882 5.374 -10.601 1.00 97.38 85 TYR A O 1
ATOM 645 N N . GLY A 1 86 ? 13.874 5.122 -8.602 1.00 97.31 86 GLY A N 1
ATOM 646 C CA . GLY A 1 86 ? 13.068 6.100 -7.872 1.00 97.31 86 GLY A CA 1
ATOM 647 C C . GLY A 1 86 ? 11.748 5.510 -7.385 1.00 97.31 86 GLY A C 1
ATOM 648 O O . GLY A 1 86 ? 10.726 6.197 -7.415 1.00 97.31 86 GLY A O 1
ATOM 649 N N . VAL A 1 87 ? 11.767 4.230 -7.013 1.00 98.19 87 VAL A N 1
ATOM 650 C CA . VAL A 1 87 ? 10.618 3.487 -6.490 1.00 98.19 87 VAL A CA 1
ATOM 651 C C . VAL A 1 87 ? 11.042 2.767 -5.218 1.00 98.19 87 VAL A C 1
ATOM 653 O O . VAL A 1 87 ? 12.068 2.085 -5.216 1.00 98.19 87 VAL A O 1
ATOM 656 N N . LYS A 1 88 ? 10.237 2.902 -4.164 1.00 97.62 88 LYS A N 1
ATOM 657 C CA . LYS A 1 88 ? 10.383 2.158 -2.911 1.00 97.62 88 LYS A CA 1
ATOM 658 C C . LYS A 1 88 ? 9.147 1.315 -2.665 1.00 97.62 88 LYS A C 1
ATOM 660 O O . LYS A 1 88 ? 8.033 1.813 -2.829 1.00 97.62 88 LYS A O 1
ATOM 665 N N . VAL A 1 89 ? 9.346 0.071 -2.254 1.00 97.88 89 VAL A N 1
ATOM 666 C CA . VAL A 1 89 ? 8.270 -0.832 -1.838 1.00 97.88 89 VAL A CA 1
ATOM 667 C C . VAL A 1 89 ? 8.556 -1.308 -0.425 1.00 97.88 89 VAL A C 1
ATOM 669 O O . VAL A 1 89 ? 9.605 -1.892 -0.164 1.00 97.88 89 VAL A O 1
ATOM 672 N N . GLU A 1 90 ? 7.616 -1.068 0.476 1.00 95.75 90 GLU A N 1
ATOM 673 C CA . GLU A 1 90 ? 7.644 -1.548 1.853 1.00 95.75 90 GLU A CA 1
ATOM 674 C C . GLU A 1 90 ? 6.487 -2.521 2.049 1.00 95.75 90 GLU A C 1
ATOM 676 O O . GLU A 1 90 ? 5.341 -2.208 1.721 1.00 95.75 90 GLU A O 1
ATOM 681 N N . TRP A 1 91 ? 6.771 -3.702 2.589 1.00 95.50 91 TRP A N 1
ATOM 682 C CA . TRP A 1 91 ? 5.738 -4.661 2.963 1.00 95.50 91 TRP A CA 1
ATOM 683 C C . TRP A 1 91 ? 6.002 -5.205 4.356 1.00 95.50 91 TRP A C 1
ATOM 685 O O . TRP A 1 91 ? 7.086 -5.720 4.632 1.00 95.50 91 TRP A O 1
ATOM 695 N N . ASN A 1 92 ? 4.995 -5.140 5.228 1.00 90.75 92 ASN A N 1
ATOM 696 C CA . ASN A 1 92 ? 5.096 -5.634 6.603 1.00 90.75 92 ASN A CA 1
ATOM 697 C C . ASN A 1 92 ? 5.036 -7.172 6.727 1.00 90.75 92 ASN A C 1
ATOM 699 O O . ASN A 1 92 ? 4.859 -7.681 7.830 1.00 90.75 92 ASN A O 1
ATOM 703 N N . ASN A 1 93 ? 5.155 -7.913 5.615 1.00 88.00 93 ASN A N 1
ATOM 704 C CA . ASN A 1 93 ? 5.022 -9.375 5.531 1.00 88.00 93 ASN A CA 1
ATOM 705 C C . ASN A 1 93 ? 3.661 -9.933 5.994 1.00 88.00 93 ASN A C 1
ATOM 707 O O . ASN A 1 93 ? 3.516 -11.149 6.144 1.00 88.00 93 ASN A O 1
ATOM 711 N N . VAL A 1 94 ? 2.653 -9.079 6.200 1.00 85.69 94 VAL A N 1
ATOM 712 C CA . VAL A 1 94 ? 1.315 -9.495 6.639 1.00 85.69 94 VAL A CA 1
ATOM 713 C C . VAL A 1 94 ? 0.247 -8.995 5.669 1.00 85.69 94 VAL A C 1
ATOM 715 O O . VAL A 1 94 ? -0.336 -9.804 4.950 1.00 85.69 94 VAL A O 1
ATOM 718 N N . HIS A 1 95 ? 0.016 -7.683 5.606 1.00 80.88 95 HIS A N 1
ATOM 719 C CA . HIS A 1 95 ? -1.094 -7.085 4.853 1.00 80.88 95 HIS A CA 1
ATOM 720 C C . HIS A 1 95 ? -0.731 -5.734 4.218 1.00 80.88 95 HIS A C 1
ATOM 722 O O . HIS A 1 95 ? -1.077 -5.507 3.059 1.00 80.88 95 HIS A O 1
ATOM 728 N N . ASN A 1 96 ? -0.010 -4.861 4.933 1.00 89.88 96 ASN A N 1
ATOM 729 C CA . ASN A 1 96 ? 0.222 -3.479 4.523 1.00 89.88 96 ASN A CA 1
ATOM 730 C C . ASN A 1 96 ? 1.371 -3.369 3.518 1.00 89.88 96 ASN A C 1
ATOM 732 O O . ASN A 1 96 ? 2.516 -3.704 3.833 1.00 89.88 96 ASN A O 1
ATOM 736 N N . VAL A 1 97 ? 1.042 -2.877 2.326 1.00 94.94 97 VAL A N 1
ATOM 737 C CA . VAL A 1 97 ? 1.981 -2.600 1.240 1.00 94.94 97 VAL A CA 1
ATOM 738 C C . VAL A 1 97 ? 1.999 -1.102 1.003 1.00 94.94 97 VAL A C 1
ATOM 740 O O . VAL A 1 97 ? 0.954 -0.499 0.764 1.00 94.94 97 VAL A O 1
ATOM 743 N N . ARG A 1 98 ? 3.187 -0.505 1.013 1.00 94.44 98 ARG A N 1
ATOM 744 C CA . ARG A 1 98 ? 3.386 0.886 0.627 1.00 94.44 98 ARG A CA 1
ATOM 745 C C . ARG A 1 98 ? 4.295 0.964 -0.580 1.00 94.44 98 ARG A C 1
ATOM 747 O O . ARG A 1 98 ? 5.390 0.411 -0.591 1.00 94.44 98 ARG A O 1
ATOM 754 N N . VAL A 1 99 ? 3.840 1.714 -1.574 1.00 96.94 99 VAL A N 1
ATOM 755 C CA . VAL A 1 99 ? 4.604 2.030 -2.774 1.00 96.94 99 VAL A CA 1
ATOM 756 C C . VAL A 1 99 ? 4.866 3.529 -2.782 1.00 96.94 99 VAL A C 1
ATOM 758 O O . VAL A 1 99 ? 3.933 4.325 -2.817 1.00 96.94 99 VAL A O 1
ATOM 761 N N . THR A 1 100 ? 6.137 3.920 -2.757 1.00 96.50 100 THR A N 1
ATOM 762 C CA . THR A 1 100 ? 6.550 5.315 -2.937 1.00 96.50 100 THR A CA 1
ATOM 763 C C . THR A 1 100 ? 7.172 5.468 -4.313 1.00 96.50 100 THR A C 1
ATOM 765 O O . THR A 1 100 ? 8.170 4.819 -4.622 1.00 96.50 100 THR A O 1
ATOM 768 N N . VAL A 1 101 ? 6.610 6.356 -5.128 1.00 97.12 101 VAL A N 1
ATOM 769 C CA . VAL A 1 101 ? 7.100 6.656 -6.476 1.00 97.12 101 VAL A CA 1
ATOM 770 C C . VAL A 1 101 ? 7.590 8.099 -6.522 1.00 97.12 101 VAL A C 1
ATOM 772 O O . VAL A 1 101 ? 6.902 9.025 -6.100 1.00 97.12 101 VAL A O 1
ATOM 775 N N . TYR A 1 102 ? 8.805 8.310 -7.022 1.00 96.62 102 TYR A N 1
ATOM 776 C CA . TYR A 1 102 ? 9.407 9.642 -7.058 1.00 96.62 102 TYR A CA 1
ATOM 777 C C . TYR A 1 102 ? 8.817 10.507 -8.178 1.00 96.62 102 TYR A C 1
ATOM 779 O O . TYR A 1 102 ? 8.361 10.014 -9.209 1.00 96.62 102 TYR A O 1
ATOM 787 N N . GLY A 1 103 ? 8.926 11.831 -8.026 1.00 96.81 103 GLY A N 1
ATOM 788 C CA . GLY A 1 103 ? 8.285 12.820 -8.906 1.00 96.81 103 GLY A CA 1
ATOM 789 C C . GLY A 1 103 ? 8.636 12.744 -10.401 1.00 96.81 103 GLY A C 1
ATOM 790 O O . GLY A 1 103 ? 7.950 13.346 -11.217 1.00 96.81 103 GLY A O 1
ATOM 791 N N . ARG A 1 104 ? 9.654 11.969 -10.803 1.00 96.56 104 ARG A N 1
ATOM 792 C CA . ARG A 1 104 ? 9.961 11.707 -12.224 1.00 96.56 104 ARG A CA 1
ATOM 793 C C . ARG A 1 104 ? 8.853 10.936 -12.965 1.00 96.56 104 ARG A C 1
ATOM 795 O O . ARG A 1 104 ? 8.871 10.912 -14.200 1.00 96.56 104 ARG A O 1
ATOM 802 N N . TYR A 1 105 ? 7.933 10.315 -12.224 1.00 98.06 105 TYR A N 1
ATOM 803 C CA . TYR A 1 105 ? 6.798 9.551 -12.747 1.00 98.06 105 TYR A CA 1
ATOM 804 C C . TYR A 1 105 ? 5.455 10.282 -12.663 1.00 98.06 105 TYR A C 1
ATOM 806 O O . TYR A 1 105 ? 4.439 9.657 -12.947 1.00 98.06 105 TYR A O 1
ATOM 814 N N . ILE A 1 106 ? 5.434 11.572 -12.297 1.00 97.50 106 ILE A N 1
ATOM 815 C CA . ILE A 1 106 ? 4.208 12.383 -12.397 1.00 97.50 106 ILE A CA 1
ATOM 816 C C . ILE A 1 106 ? 3.642 12.240 -13.817 1.00 97.50 106 ILE A C 1
ATOM 818 O O . ILE A 1 106 ? 4.408 12.330 -14.780 1.00 97.50 106 ILE A O 1
ATOM 822 N N . ASP A 1 107 ? 2.338 11.974 -13.913 1.00 96.50 1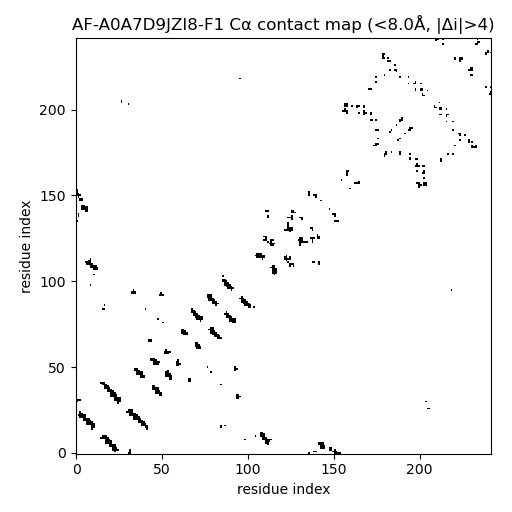07 ASP A N 1
ATOM 823 C CA . ASP A 1 107 ? 1.584 11.705 -15.151 1.00 96.50 107 ASP A CA 1
ATOM 824 C C . ASP A 1 107 ? 2.005 10.437 -15.923 1.00 96.50 107 ASP A C 1
ATOM 826 O O . ASP A 1 107 ? 1.701 10.293 -17.110 1.00 96.50 107 ASP A O 1
ATOM 830 N N . LYS A 1 108 ? 2.753 9.519 -15.299 1.00 97.12 108 LYS A N 1
ATOM 831 C CA . LYS A 1 108 ? 3.274 8.311 -15.971 1.00 97.12 108 LYS A CA 1
ATOM 832 C C . LYS A 1 108 ? 2.829 7.010 -15.331 1.00 97.12 108 LYS A C 1
ATOM 834 O O . LYS A 1 108 ? 3.110 5.953 -15.902 1.00 97.12 108 LYS A O 1
ATOM 839 N N . THR A 1 109 ? 2.194 7.050 -14.162 1.00 97.62 109 THR A N 1
ATOM 840 C CA . THR A 1 109 ? 1.774 5.821 -13.492 1.00 97.62 109 THR A CA 1
ATOM 841 C C . THR A 1 109 ? 0.395 5.371 -13.949 1.00 97.62 109 THR A C 1
ATOM 843 O O . THR A 1 109 ? -0.419 6.150 -14.434 1.00 97.62 109 THR A O 1
ATOM 846 N N . SER A 1 110 ? 0.134 4.080 -13.798 1.00 97.19 110 SER A N 1
ATOM 847 C CA . SER A 1 110 ? -1.221 3.528 -13.785 1.00 97.19 110 SER A CA 1
ATOM 848 C C . SER A 1 110 ? -1.243 2.267 -12.925 1.00 97.19 110 SER A C 1
ATOM 850 O O . SER A 1 110 ? -0.180 1.736 -12.587 1.00 97.19 110 SER A O 1
ATOM 852 N N . GLY A 1 111 ? -2.430 1.768 -12.610 1.00 97.81 111 GLY A N 1
ATOM 853 C CA . GLY A 1 111 ? -2.645 0.637 -11.714 1.00 97.81 111 GLY A CA 1
ATOM 854 C C . GLY A 1 111 ? -3.666 1.002 -10.644 1.00 97.81 111 GLY A C 1
ATOM 855 O O . GLY A 1 111 ? -4.261 2.078 -10.688 1.00 97.81 111 GLY A O 1
ATOM 856 N N . LEU A 1 112 ? -3.836 0.126 -9.657 1.00 97.75 112 LEU A N 1
ATOM 857 C CA . LEU A 1 112 ? -4.726 0.373 -8.520 1.00 97.75 112 LEU A CA 1
ATOM 858 C C . LEU A 1 112 ? -4.340 1.596 -7.667 1.00 97.75 112 LEU A C 1
ATOM 860 O O . LEU A 1 112 ? -5.193 2.125 -6.966 1.00 97.75 112 LEU A O 1
ATOM 864 N N . CYS A 1 113 ? -3.090 2.061 -7.734 1.00 96.75 113 CYS A N 1
ATOM 865 C CA . CYS A 1 113 ? -2.615 3.273 -7.059 1.00 96.75 113 CYS A CA 1
ATOM 866 C C . CYS A 1 113 ? -2.804 4.565 -7.883 1.00 96.75 113 CYS A C 1
ATOM 868 O O . CYS A 1 113 ? -2.250 5.597 -7.506 1.00 96.75 113 CYS A O 1
ATOM 870 N N . GLY A 1 114 ? -3.543 4.519 -8.997 1.00 95.94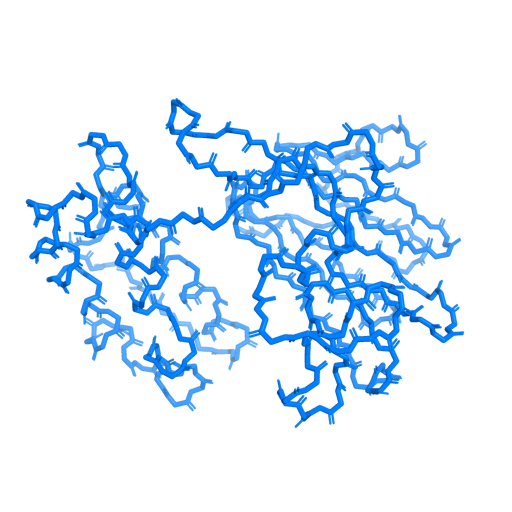 114 GLY A N 1
ATOM 871 C CA . GLY A 1 114 ? -3.943 5.708 -9.754 1.00 95.94 114 GLY A CA 1
ATOM 872 C C . GLY A 1 114 ? -2.901 6.245 -10.744 1.00 95.94 114 GLY A C 1
ATOM 873 O O . GLY A 1 114 ? -1.924 5.575 -11.116 1.00 95.94 114 GLY A O 1
ATOM 874 N N . THR A 1 115 ? -3.139 7.469 -11.218 1.00 96.44 115 THR A N 1
ATOM 875 C CA . THR A 1 115 ? -2.447 8.076 -12.378 1.00 96.44 115 THR A CA 1
ATOM 876 C C . THR A 1 115 ? -1.271 8.984 -11.995 1.00 96.44 115 THR A C 1
ATOM 878 O O . THR A 1 115 ? -0.457 9.354 -12.846 1.00 96.44 115 THR A O 1
ATOM 881 N N . PHE A 1 116 ? -1.151 9.327 -10.707 1.00 96.81 116 PHE A N 1
ATOM 882 C CA . PHE A 1 116 ? -0.117 10.207 -10.141 1.00 96.81 116 PHE A CA 1
ATOM 883 C C . PHE A 1 116 ? -0.009 11.574 -10.847 1.00 96.81 116 PHE A C 1
ATOM 885 O O . PHE A 1 116 ? 1.078 12.134 -11.010 1.00 96.81 116 PHE A O 1
ATOM 892 N N . ASN A 1 117 ? -1.154 12.135 -11.236 1.00 96.31 117 ASN A N 1
ATOM 893 C CA . ASN A 1 117 ? -1.282 13.446 -11.887 1.00 96.31 117 ASN A CA 1
ATOM 894 C C . ASN A 1 117 ? -1.847 14.546 -10.961 1.00 96.31 117 ASN A C 1
ATOM 896 O O . ASN A 1 117 ? -2.060 15.681 -11.385 1.00 96.31 117 ASN A O 1
ATOM 900 N N . ARG A 1 118 ? -2.057 14.225 -9.674 1.00 94.88 118 ARG A N 1
ATOM 901 C CA . ARG A 1 118 ? -2.675 15.096 -8.650 1.00 94.88 118 ARG A CA 1
ATOM 902 C C . ARG A 1 118 ? -4.159 15.404 -8.892 1.00 94.88 118 ARG A C 1
ATOM 904 O O . ARG A 1 118 ? -4.675 16.343 -8.285 1.00 94.88 118 ARG A O 1
ATOM 911 N N . ASN A 1 119 ? -4.829 14.631 -9.739 1.00 95.88 119 ASN A N 1
ATOM 912 C CA . ASN A 1 119 ? -6.258 14.717 -9.982 1.00 95.88 119 ASN A CA 1
ATOM 913 C C . ASN A 1 119 ? -6.971 13.445 -9.483 1.00 95.88 119 ASN A C 1
ATOM 915 O O . ASN A 1 119 ? -7.046 12.464 -10.218 1.00 95.88 119 ASN A O 1
ATOM 919 N N . PRO A 1 120 ? -7.561 13.458 -8.275 1.00 92.38 120 PRO A N 1
ATOM 920 C CA . PRO A 1 120 ? -8.241 12.277 -7.747 1.00 92.38 120 PRO A CA 1
ATOM 921 C C . PRO A 1 120 ? -9.496 11.878 -8.540 1.00 92.38 120 PRO A C 1
ATOM 923 O O . PRO A 1 120 ? -9.973 10.754 -8.407 1.00 92.38 120 PRO A O 1
ATOM 926 N N . GLU A 1 121 ? -10.046 12.766 -9.378 1.00 94.81 121 GLU A N 1
ATOM 927 C CA . GLU A 1 121 ? -11.254 12.482 -10.166 1.00 94.81 121 GLU A CA 1
ATOM 928 C C . GLU A 1 121 ? -11.027 11.439 -11.270 1.00 94.81 121 GLU A C 1
ATOM 930 O O . GLU A 1 121 ? -11.991 10.847 -11.759 1.00 94.81 121 GLU A O 1
ATOM 935 N N . ASP A 1 122 ? -9.772 11.203 -11.672 1.00 94.81 122 ASP A N 1
ATOM 936 C CA . ASP A 1 122 ? -9.425 10.232 -12.713 1.00 94.81 122 ASP A CA 1
ATOM 937 C C . ASP A 1 122 ? -8.647 9.012 -12.215 1.00 94.81 122 ASP A C 1
ATOM 939 O O . ASP A 1 122 ? -8.331 8.133 -13.018 1.00 94.81 122 ASP A O 1
ATOM 943 N N . ASP A 1 123 ? -8.424 8.890 -10.903 1.00 95.00 123 ASP A N 1
ATOM 944 C CA . ASP A 1 123 ? -7.648 7.783 -10.335 1.00 95.00 123 ASP A CA 1
ATOM 945 C C . ASP A 1 123 ? -8.293 6.413 -10.595 1.00 95.00 123 ASP A C 1
ATOM 947 O O . ASP A 1 123 ? -7.592 5.405 -10.681 1.00 95.00 123 ASP A O 1
ATOM 951 N N . PHE A 1 124 ? -9.609 6.363 -10.838 1.00 97.44 124 PHE A N 1
ATOM 952 C CA . PHE A 1 124 ? -10.311 5.160 -11.305 1.00 97.44 124 PHE A CA 1
ATOM 953 C C . PHE A 1 124 ? -10.180 4.927 -12.822 1.00 97.44 124 PHE A C 1
ATOM 955 O O . PHE A 1 124 ? -11.113 4.467 -13.492 1.00 97.44 124 PHE A O 1
ATOM 962 N N . LEU A 1 125 ? -9.004 5.221 -13.382 1.00 97.56 125 LEU A N 1
ATOM 963 C CA . LEU A 1 125 ? -8.632 4.891 -14.754 1.00 97.56 125 LEU A CA 1
ATOM 964 C C . LEU A 1 125 ? -8.401 3.381 -14.893 1.00 97.56 125 LEU A C 1
ATOM 966 O O . LEU A 1 125 ? -7.443 2.815 -14.367 1.00 97.56 125 LEU A O 1
ATOM 970 N N . THR A 1 126 ? -9.274 2.711 -15.634 1.00 97.75 126 THR A N 1
ATOM 971 C CA . THR A 1 126 ? -9.172 1.267 -15.878 1.00 97.75 126 THR A CA 1
ATOM 972 C C . THR A 1 126 ? -7.977 0.904 -16.759 1.00 97.75 126 THR A C 1
ATOM 974 O O . THR A 1 126 ? -7.493 1.716 -17.552 1.00 97.75 126 THR A O 1
ATOM 977 N N . ALA A 1 127 ? -7.566 -0.367 -16.722 1.00 96.31 127 ALA A N 1
ATOM 978 C CA . ALA A 1 127 ? -6.517 -0.894 -17.604 1.00 96.31 127 ALA A CA 1
ATOM 979 C C . ALA A 1 127 ? -6.835 -0.761 -19.110 1.00 96.31 127 ALA A C 1
ATOM 981 O O . ALA A 1 127 ? -5.936 -0.862 -19.944 1.00 96.31 127 ALA A O 1
ATOM 982 N N . TYR A 1 128 ? -8.104 -0.521 -19.463 1.00 94.31 128 TYR A N 1
ATOM 983 C CA . TYR A 1 128 ? -8.576 -0.326 -20.836 1.00 94.31 128 TYR A CA 1
ATOM 984 C C . TYR A 1 128 ? -8.646 1.153 -21.256 1.00 94.31 128 TYR A C 1
ATOM 986 O O . TYR A 1 128 ? -9.070 1.448 -22.372 1.00 94.31 128 TYR A O 1
ATOM 994 N N . GLY A 1 129 ? -8.236 2.082 -20.385 1.00 94.62 129 GLY A N 1
ATOM 995 C CA . GLY A 1 129 ? -8.169 3.514 -20.688 1.00 94.62 129 GLY A CA 1
ATOM 996 C C . GLY A 1 129 ? -9.484 4.278 -20.509 1.00 94.62 129 GLY A C 1
ATOM 997 O O . GLY A 1 129 ? -9.613 5.383 -21.028 1.00 94.62 129 GLY A O 1
ATOM 998 N N . ALA A 1 130 ? -10.458 3.709 -19.793 1.00 96.38 130 ALA A N 1
ATOM 999 C CA . ALA A 1 130 ? -11.710 4.380 -19.442 1.00 96.38 130 ALA A CA 1
ATOM 1000 C C . ALA A 1 130 ? -11.778 4.659 -17.935 1.00 96.38 130 ALA A C 1
ATOM 1002 O O . ALA A 1 130 ? -11.465 3.773 -17.141 1.00 96.38 130 ALA A O 1
ATOM 1003 N N . THR A 1 131 ? -12.219 5.851 -17.536 1.00 97.12 131 THR A N 1
ATOM 1004 C CA . THR A 1 131 ? -12.483 6.173 -16.125 1.00 97.12 131 THR A CA 1
ATOM 1005 C C . THR A 1 131 ? -13.869 5.676 -15.728 1.00 97.12 131 THR A C 1
ATOM 1007 O O . THR A 1 131 ? -14.846 5.917 -16.441 1.00 97.12 131 THR A O 1
ATOM 1010 N N . VAL A 1 132 ? -13.961 4.975 -14.599 1.00 97.00 132 VAL A N 1
ATOM 1011 C CA . VAL A 1 132 ? -15.222 4.438 -14.060 1.00 97.00 132 VAL A CA 1
ATOM 1012 C C . VAL A 1 132 ? -15.562 5.060 -12.708 1.00 97.00 132 VAL A C 1
ATOM 1014 O O . VAL A 1 132 ? -14.695 5.573 -12.014 1.00 97.00 132 VAL A O 1
ATOM 1017 N N . GLY A 1 133 ? -16.841 5.018 -12.328 1.00 94.62 133 GLY A N 1
ATOM 1018 C CA . GLY A 1 133 ? -17.334 5.659 -11.101 1.00 94.62 133 GLY A CA 1
ATOM 1019 C C . GLY A 1 133 ? -17.333 4.782 -9.847 1.00 94.62 133 GLY A C 1
ATOM 1020 O O . GLY A 1 133 ? -17.760 5.250 -8.798 1.00 94.62 133 GLY A O 1
ATOM 1021 N N . ASN A 1 134 ? -16.924 3.511 -9.932 1.00 93.56 134 ASN A N 1
ATOM 1022 C CA . ASN A 1 134 ? -16.928 2.604 -8.783 1.00 93.56 134 ASN A CA 1
ATOM 1023 C C . ASN A 1 134 ? -15.633 1.787 -8.687 1.00 93.56 134 ASN A C 1
ATOM 1025 O O . ASN A 1 134 ? -15.030 1.409 -9.693 1.00 93.56 134 ASN A O 1
ATOM 1029 N N . ALA A 1 135 ? -15.238 1.495 -7.448 1.00 94.69 135 ALA A N 1
ATOM 1030 C CA . ALA A 1 135 ? -13.984 0.821 -7.131 1.00 94.69 135 ALA A CA 1
ATOM 1031 C C . ALA A 1 135 ? -13.948 -0.649 -7.586 1.00 94.69 135 ALA A C 1
ATOM 1033 O O . ALA A 1 135 ? -12.870 -1.188 -7.828 1.00 94.69 135 ALA A O 1
ATOM 1034 N N . VAL A 1 136 ? -15.105 -1.309 -7.714 1.00 95.50 136 VAL A N 1
ATOM 1035 C CA . VAL A 1 136 ? -15.186 -2.727 -8.097 1.00 95.50 136 VAL A CA 1
ATOM 1036 C C . VAL A 1 136 ? -14.839 -2.913 -9.571 1.00 95.50 136 VAL A C 1
ATOM 1038 O O . VAL A 1 136 ? -13.983 -3.737 -9.895 1.00 95.50 136 VAL A O 1
ATOM 1041 N N . ASP A 1 137 ? -15.444 -2.128 -10.460 1.00 96.00 137 ASP A N 1
ATOM 1042 C CA . ASP A 1 137 ? -15.143 -2.148 -11.893 1.00 96.00 137 ASP A CA 1
ATOM 1043 C C . ASP A 1 137 ? -13.703 -1.704 -12.153 1.00 96.00 137 ASP A C 1
ATOM 1045 O O . ASP A 1 137 ? -12.978 -2.349 -12.918 1.00 96.00 137 ASP A O 1
ATOM 1049 N N . PHE A 1 138 ? -13.259 -0.652 -11.455 1.00 97.62 138 PHE A N 1
ATOM 1050 C CA . PHE A 1 138 ? -11.873 -0.194 -11.496 1.00 97.62 138 PHE A CA 1
ATOM 1051 C C . PHE A 1 138 ? -10.915 -1.321 -11.094 1.00 97.62 138 PHE A C 1
ATOM 1053 O O . PHE A 1 138 ? -10.037 -1.696 -11.875 1.00 97.62 138 PHE A O 1
ATOM 1060 N N . GLY A 1 139 ? -11.135 -1.924 -9.924 1.00 96.94 139 GLY A N 1
ATOM 1061 C CA . GLY A 1 139 ? -10.308 -2.993 -9.382 1.00 96.94 139 GLY A CA 1
ATOM 1062 C C . GLY A 1 139 ? -10.250 -4.223 -10.286 1.00 96.94 139 GLY A C 1
ATOM 1063 O O . GLY A 1 139 ? -9.172 -4.746 -10.569 1.00 96.94 139 GLY A O 1
ATOM 1064 N N . ASN A 1 140 ? -11.403 -4.660 -10.798 1.00 97.31 140 ASN A N 1
ATOM 1065 C CA . ASN A 1 140 ? -11.506 -5.811 -11.694 1.00 97.31 140 ASN A CA 1
ATOM 1066 C C . ASN A 1 14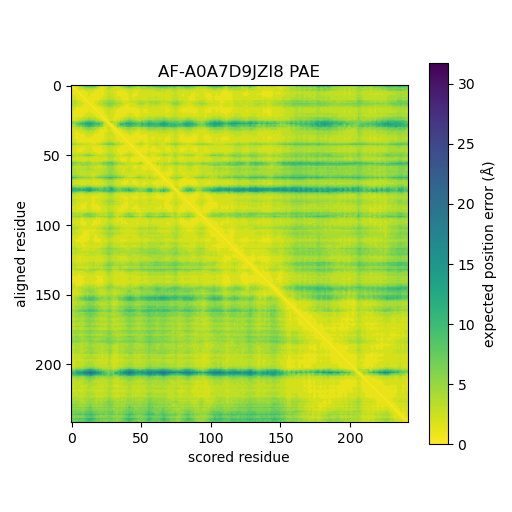0 ? -10.774 -5.612 -13.023 1.00 97.31 140 ASN A C 1
ATOM 1068 O O . ASN A 1 140 ? -10.285 -6.594 -13.583 1.00 97.31 140 ASN A O 1
ATOM 1072 N N . SER A 1 141 ? -10.663 -4.373 -13.508 1.00 97.50 141 SER A N 1
ATOM 1073 C CA . SER A 1 141 ? -9.925 -4.078 -14.739 1.00 97.50 141 SER A CA 1
ATOM 1074 C C . SER A 1 141 ? -8.414 -4.310 -14.615 1.00 97.50 141 SER A C 1
ATOM 1076 O O . SER A 1 141 ? -7.759 -4.574 -15.617 1.00 97.50 141 SER A O 1
ATOM 1078 N N . TRP A 1 142 ? -7.864 -4.259 -13.397 1.00 97.88 142 TRP A N 1
ATOM 1079 C CA . TRP A 1 142 ? -6.425 -4.370 -13.127 1.00 97.88 142 TRP A CA 1
ATOM 1080 C C . TRP A 1 142 ? -5.954 -5.783 -12.755 1.00 97.88 142 TRP A C 1
ATOM 1082 O O . TRP A 1 142 ? -4.809 -5.955 -12.326 1.00 97.88 142 TRP A O 1
ATOM 1092 N N . LYS A 1 143 ? -6.807 -6.801 -12.926 1.00 97.69 143 LYS A N 1
ATOM 1093 C CA . LYS A 1 143 ? -6.411 -8.213 -12.809 1.00 97.69 143 LYS A CA 1
ATOM 1094 C C . LYS A 1 143 ? -5.385 -8.573 -13.881 1.00 97.69 143 LYS A C 1
ATOM 1096 O O . LYS A 1 143 ? -5.547 -8.198 -15.041 1.00 97.69 143 LYS A O 1
ATOM 1101 N N . THR A 1 144 ? -4.365 -9.344 -13.517 1.00 96.81 144 THR A N 1
ATOM 1102 C CA . THR A 1 144 ? -3.374 -9.845 -14.487 1.00 96.81 144 THR A CA 1
ATOM 1103 C C . THR A 1 144 ? -3.815 -11.139 -15.170 1.00 96.81 144 THR A C 1
ATOM 1105 O O . THR A 1 144 ? -3.356 -11.425 -16.275 1.00 96.81 144 THR A O 1
ATOM 1108 N N . ASP A 1 145 ? -4.732 -11.889 -14.552 1.00 93.75 145 ASP A N 1
ATOM 1109 C CA . ASP A 1 145 ? -5.302 -13.122 -15.093 1.00 93.75 145 ASP A CA 1
ATOM 1110 C C . ASP A 1 145 ? -6.819 -12.990 -15.288 1.00 93.75 145 ASP A C 1
ATOM 1112 O O . ASP A 1 145 ? -7.584 -12.758 -14.347 1.00 93.75 145 ASP A O 1
ATOM 1116 N N . SER A 1 146 ? -7.268 -13.172 -16.531 1.00 90.62 146 SER A N 1
ATOM 1117 C CA . SER A 1 146 ? -8.687 -13.177 -16.894 1.00 90.62 146 SER A CA 1
ATOM 1118 C C . SER A 1 146 ? -9.456 -14.382 -16.346 1.00 90.62 146 SER A C 1
ATOM 1120 O O . SER A 1 146 ? -10.683 -14.340 -16.316 1.00 90.62 146 SER A O 1
ATOM 1122 N N . CYS A 1 147 ? -8.767 -15.451 -15.936 1.00 93.38 147 CYS A N 1
ATOM 1123 C CA . CYS A 1 147 ? -9.381 -16.643 -15.347 1.00 93.38 147 CYS A CA 1
ATOM 1124 C C . CYS A 1 147 ? -9.830 -16.418 -13.900 1.00 93.38 147 CYS A C 1
ATOM 1126 O O . CYS A 1 147 ? -10.643 -17.184 -13.390 1.00 93.38 147 CYS A O 1
ATOM 1128 N N . CYS A 1 148 ? -9.313 -15.383 -13.234 1.00 94.19 148 CYS A N 1
ATOM 1129 C CA . CYS A 1 148 ? -9.784 -14.995 -11.915 1.00 94.19 148 CYS A CA 1
ATOM 1130 C C . CYS A 1 148 ? -11.226 -14.487 -11.980 1.00 94.19 148 CYS A C 1
ATOM 1132 O O . CYS A 1 148 ? -11.564 -13.659 -12.835 1.00 94.19 148 CYS A O 1
ATOM 1134 N N . ASP A 1 149 ? -12.034 -14.870 -10.995 1.00 93.56 149 ASP A N 1
ATOM 1135 C CA . ASP A 1 149 ? -13.373 -14.319 -10.818 1.00 93.56 149 ASP A CA 1
ATOM 1136 C C . ASP A 1 149 ? -13.341 -12.790 -10.657 1.00 93.56 149 ASP A C 1
ATOM 1138 O O . ASP A 1 149 ? -12.345 -12.178 -10.249 1.00 93.56 149 ASP A O 1
ATOM 1142 N N . ASN A 1 150 ? -14.440 -12.136 -11.022 1.00 94.38 150 ASN A N 1
ATOM 1143 C CA . ASN A 1 150 ? -14.617 -10.724 -10.710 1.00 94.38 150 ASN A CA 1
ATOM 1144 C C . ASN A 1 150 ? -14.889 -10.571 -9.212 1.00 94.38 150 ASN A C 1
ATOM 1146 O O . ASN A 1 150 ? -15.739 -11.257 -8.645 1.00 94.38 150 ASN A O 1
ATOM 1150 N N . ALA A 1 151 ? -14.183 -9.636 -8.584 1.00 93.31 151 ALA A N 1
ATOM 1151 C CA . ALA A 1 151 ? -14.545 -9.134 -7.276 1.00 93.31 151 ALA A CA 1
ATOM 1152 C C . ALA A 1 151 ? -15.955 -8.544 -7.342 1.00 93.31 151 ALA A C 1
ATOM 1154 O O . ALA A 1 151 ? -16.307 -7.875 -8.315 1.00 93.31 151 ALA A O 1
ATOM 1155 N N . THR A 1 152 ? -16.728 -8.750 -6.286 1.00 90.94 152 THR A N 1
ATOM 1156 C CA . THR A 1 152 ? -18.006 -8.073 -6.089 1.00 90.94 152 THR A CA 1
ATOM 1157 C C . THR A 1 152 ? -17.875 -7.016 -5.008 1.00 90.94 152 THR A C 1
ATOM 1159 O O . THR A 1 152 ? -16.932 -7.037 -4.198 1.00 90.94 152 THR A O 1
ATOM 1162 N N . ASP A 1 153 ? -18.847 -6.113 -5.002 1.00 85.94 153 ASP A N 1
ATOM 1163 C CA . ASP A 1 153 ? -19.057 -5.220 -3.878 1.00 85.94 153 ASP A CA 1
ATOM 1164 C C . ASP A 1 153 ? -19.441 -6.026 -2.630 1.00 85.94 153 ASP A C 1
ATOM 1166 O O . ASP A 1 153 ? -20.080 -7.082 -2.732 1.00 85.94 153 ASP A O 1
ATOM 1170 N N . VAL A 1 154 ? -18.995 -5.566 -1.466 1.00 85.62 154 VAL A N 1
ATOM 1171 C CA . VAL A 1 154 ? -19.280 -6.194 -0.173 1.00 85.62 154 VAL A CA 1
ATOM 1172 C C . VAL A 1 154 ? -19.666 -5.106 0.828 1.00 85.62 154 VAL A C 1
ATOM 1174 O O . VAL A 1 154 ? -18.974 -4.091 0.886 1.00 85.62 154 VAL A O 1
ATOM 1177 N N . PRO A 1 155 ? -20.736 -5.297 1.623 1.00 88.94 155 PRO A N 1
ATOM 1178 C CA . PRO A 1 155 ? -21.115 -4.327 2.644 1.00 88.94 155 PRO A CA 1
ATOM 1179 C C . PRO A 1 155 ? -19.988 -4.080 3.643 1.00 88.94 155 PRO A C 1
ATOM 1181 O O . PRO A 1 155 ? -19.158 -4.964 3.893 1.00 88.94 155 PRO A O 1
ATOM 1184 N N . HIS A 1 156 ? -20.000 -2.906 4.271 1.00 91.12 156 HIS A N 1
ATOM 1185 C CA . HIS A 1 156 ? -19.042 -2.596 5.321 1.00 91.12 156 HIS A CA 1
ATOM 1186 C C . HIS A 1 156 ? -19.180 -3.618 6.476 1.00 91.12 156 HIS A C 1
ATOM 1188 O O . HIS A 1 156 ? -20.302 -3.931 6.900 1.00 91.12 156 HIS A O 1
ATOM 1194 N N . PRO A 1 157 ? -18.087 -4.169 7.037 1.00 92.50 157 PRO A N 1
ATOM 1195 C CA . PRO A 1 157 ? -18.171 -5.181 8.085 1.00 92.50 157 PRO A CA 1
ATOM 1196 C C . PRO A 1 157 ? -18.936 -4.714 9.322 1.00 92.50 157 PRO A C 1
ATOM 1198 O O . PRO A 1 157 ? -19.660 -5.510 9.914 1.00 92.50 157 PRO A O 1
ATOM 1201 N N . CYS A 1 158 ? -18.856 -3.430 9.688 1.00 93.50 158 CYS A N 1
ATOM 1202 C CA . CYS A 1 158 ? -19.648 -2.893 10.801 1.00 93.50 158 CYS A CA 1
ATOM 1203 C C . CYS A 1 158 ? -21.161 -2.855 10.523 1.00 93.50 158 CYS A C 1
ATOM 1205 O O . CYS A 1 158 ? -21.944 -2.869 11.471 1.00 93.50 158 CYS A O 1
ATOM 1207 N N . GLU A 1 159 ? -21.594 -2.844 9.258 1.00 93.12 159 GLU A N 1
ATOM 1208 C CA . GLU A 1 159 ? -23.013 -2.989 8.891 1.00 93.12 159 GLU A CA 1
ATOM 1209 C C . GLU A 1 159 ? -23.455 -4.451 8.988 1.00 93.12 159 GLU A C 1
ATOM 1211 O O . GLU A 1 159 ? -24.565 -4.752 9.424 1.00 93.12 159 GLU A O 1
ATOM 1216 N N . THR A 1 160 ? -22.561 -5.372 8.622 1.00 91.31 160 THR A N 1
ATOM 1217 C CA . THR A 1 160 ? -22.806 -6.820 8.693 1.00 91.31 160 THR A CA 1
ATOM 1218 C C . THR A 1 160 ? -22.790 -7.328 10.140 1.00 91.31 160 THR A C 1
ATOM 1220 O O . THR A 1 160 ? -23.552 -8.227 10.500 1.00 91.31 160 THR A O 1
ATOM 1223 N N . TYR A 1 161 ? -21.944 -6.739 10.988 1.00 89.88 161 TYR A N 1
ATOM 1224 C CA . TYR A 1 161 ? -21.754 -7.093 12.395 1.00 89.88 161 TYR A CA 1
ATOM 1225 C C . TYR A 1 161 ? -21.975 -5.870 13.301 1.00 89.88 161 TYR A C 1
ATOM 1227 O O . TYR A 1 161 ? -21.035 -5.394 13.943 1.00 89.88 161 TYR A O 1
ATOM 1235 N N . PRO A 1 162 ? -23.218 -5.370 13.430 1.00 89.38 162 PRO A N 1
ATOM 1236 C CA . PRO A 1 162 ? -23.507 -4.131 14.159 1.00 89.38 162 PRO A CA 1
ATOM 1237 C C . PRO A 1 162 ? -23.106 -4.182 15.640 1.00 89.38 162 PRO A C 1
ATOM 1239 O O . PRO A 1 162 ? -22.793 -3.152 16.230 1.00 89.38 162 PRO A O 1
ATOM 1242 N N . GLY A 1 163 ? -23.042 -5.378 16.240 1.00 91.69 163 GLY A N 1
ATOM 1243 C CA . GLY A 1 163 ? -22.551 -5.566 17.609 1.00 91.69 163 GLY A CA 1
ATOM 1244 C C . GLY A 1 163 ? -21.069 -5.220 17.810 1.00 91.69 163 GLY A C 1
ATOM 1245 O O . GLY A 1 163 ? -20.660 -5.015 18.948 1.00 91.69 163 GLY A O 1
ATOM 1246 N N . LYS A 1 164 ? -20.274 -5.131 16.733 1.00 92.62 164 LYS A N 1
ATOM 1247 C CA . LYS A 1 164 ? -18.854 -4.745 16.776 1.00 92.62 164 LYS A CA 1
ATOM 1248 C C . LYS A 1 164 ? -18.621 -3.249 16.546 1.00 92.62 164 LYS A C 1
ATOM 1250 O O . LYS A 1 164 ? -17.568 -2.753 16.929 1.00 92.62 164 LYS A O 1
ATOM 1255 N N . ASN A 1 165 ? -19.598 -2.534 15.982 1.00 93.75 165 ASN A N 1
ATOM 1256 C CA . ASN A 1 165 ? -19.457 -1.136 15.559 1.00 93.75 165 ASN A CA 1
ATOM 1257 C C . ASN A 1 165 ? -19.012 -0.220 16.717 1.00 93.75 165 ASN A C 1
ATOM 1259 O O . ASN A 1 165 ? -17.975 0.424 16.635 1.00 93.75 165 ASN A O 1
ATOM 1263 N N . ALA A 1 166 ? -19.715 -0.254 17.855 1.00 94.06 166 ALA A N 1
ATOM 1264 C CA . ALA A 1 166 ? -19.374 0.598 18.999 1.00 94.06 166 ALA A CA 1
ATOM 1265 C C . ALA A 1 166 ? -17.943 0.367 19.526 1.00 94.06 166 ALA A C 1
ATOM 1267 O O . ALA A 1 166 ? -17.264 1.318 19.911 1.00 94.06 166 ALA A O 1
ATOM 1268 N N . THR A 1 167 ? -17.477 -0.887 19.535 1.00 92.56 167 THR A N 1
ATOM 1269 C CA . THR A 1 167 ? -16.104 -1.232 19.926 1.00 92.56 167 THR A CA 1
ATOM 1270 C C . THR A 1 167 ? -15.092 -0.754 18.889 1.00 92.56 167 THR A C 1
ATOM 1272 O O . THR A 1 167 ? -14.062 -0.206 19.272 1.00 92.56 167 THR A O 1
ATOM 1275 N N . ALA A 1 168 ? -15.390 -0.923 17.599 1.00 95.69 168 ALA A N 1
ATOM 1276 C CA . ALA A 1 168 ? -14.549 -0.448 16.507 1.00 95.69 168 ALA A CA 1
ATOM 1277 C C . ALA A 1 168 ? -14.368 1.073 16.574 1.00 95.69 168 ALA A C 1
ATOM 1279 O O . ALA A 1 168 ? -13.237 1.532 16.699 1.00 95.69 168 ALA A O 1
ATOM 1280 N N . THR A 1 169 ? -15.454 1.845 16.650 1.00 96.31 169 THR A N 1
ATOM 1281 C CA . THR A 1 169 ? -15.383 3.308 16.771 1.00 96.31 169 THR A CA 1
ATOM 1282 C C . THR A 1 169 ? -14.633 3.758 18.017 1.00 96.31 169 THR A C 1
ATOM 1284 O O . THR A 1 169 ? -13.778 4.644 17.943 1.00 96.31 169 THR A O 1
ATOM 1287 N N . ALA A 1 170 ? -14.895 3.138 19.173 1.00 94.81 170 ALA A N 1
ATOM 1288 C CA . ALA A 1 170 ? -14.180 3.474 20.401 1.00 94.81 170 ALA A CA 1
ATOM 1289 C C . ALA A 1 170 ? -12.666 3.248 20.252 1.00 94.81 170 ALA A C 1
ATOM 1291 O O . ALA A 1 170 ? -11.880 4.141 20.569 1.00 94.81 170 ALA A O 1
ATOM 1292 N N . ASN A 1 171 ? -12.261 2.095 19.718 1.00 94.94 171 ASN A N 1
ATOM 1293 C CA . ASN A 1 171 ? -10.855 1.740 19.548 1.00 94.94 171 ASN A CA 1
ATOM 1294 C C . ASN A 1 171 ? -10.163 2.592 18.474 1.00 94.94 171 ASN A C 1
ATOM 1296 O O . ASN A 1 171 ? -9.080 3.116 18.713 1.00 94.94 171 ASN A O 1
ATOM 1300 N N . CYS A 1 172 ? -10.788 2.776 17.314 1.00 97.50 172 CYS A N 1
ATOM 1301 C CA . CYS A 1 172 ? -10.192 3.465 16.170 1.00 97.50 172 CYS A CA 1
ATOM 1302 C C . CYS A 1 172 ? -10.124 4.987 16.353 1.00 97.50 172 CYS A C 1
ATOM 1304 O O . CYS A 1 172 ? -9.212 5.635 15.834 1.00 97.50 172 CYS A O 1
ATOM 1306 N N . SER A 1 173 ? -10.986 5.561 17.204 1.00 96.94 173 SER A N 1
ATOM 1307 C CA . SER A 1 173 ? -10.868 6.963 17.633 1.00 96.94 173 SER A CA 1
ATOM 1308 C C . SER A 1 173 ? -9.556 7.272 18.375 1.00 96.94 173 SER A C 1
ATOM 1310 O O . SER A 1 173 ? -9.175 8.441 18.497 1.00 96.94 173 SER A O 1
ATOM 1312 N N . ALA A 1 174 ? -8.814 6.245 18.817 1.00 95.88 174 ALA A N 1
ATOM 1313 C CA . ALA A 1 174 ? -7.488 6.394 19.406 1.00 95.88 174 ALA A CA 1
ATOM 1314 C C . ALA A 1 174 ? -6.517 7.156 18.495 1.00 95.88 174 ALA A C 1
ATOM 1316 O O . ALA A 1 174 ? -5.741 7.964 19.005 1.00 95.88 174 ALA A O 1
ATOM 1317 N N . LEU A 1 175 ? -6.602 6.979 17.169 1.00 97.69 175 LEU A N 1
ATOM 1318 C CA . LEU A 1 175 ? -5.739 7.663 16.193 1.00 97.69 175 LEU A CA 1
ATOM 1319 C C . LEU A 1 175 ? -5.852 9.200 16.257 1.00 97.69 175 LEU A C 1
ATOM 1321 O O . LEU A 1 175 ? -4.944 9.912 15.829 1.00 97.69 175 LEU A O 1
ATOM 1325 N N . LEU A 1 176 ? -6.938 9.718 16.842 1.00 97.38 176 LEU A N 1
ATOM 1326 C CA . LEU A 1 176 ? -7.201 11.149 17.029 1.00 97.38 176 LEU A CA 1
ATOM 1327 C C . LEU A 1 176 ? -6.622 11.712 18.336 1.00 97.38 176 LEU A C 1
ATOM 1329 O O . LEU A 1 176 ? -6.663 12.922 18.566 1.00 97.38 176 LEU A O 1
ATOM 1333 N N . SER A 1 177 ? -6.090 10.854 19.206 1.00 96.56 177 SER A N 1
ATOM 1334 C CA . SER A 1 177 ? -5.634 11.195 20.555 1.00 96.56 177 SER A CA 1
ATOM 1335 C C . SER A 1 177 ? -4.130 10.948 20.730 1.00 96.56 177 SER A C 1
ATOM 1337 O O . SER A 1 177 ? -3.518 10.247 19.922 1.00 96.56 177 SER A O 1
ATOM 1339 N N . PRO A 1 178 ? -3.489 11.502 21.777 1.00 95.44 178 PRO A N 1
ATOM 1340 C CA . PRO A 1 178 ? -2.115 11.143 22.110 1.00 95.44 178 PRO A CA 1
ATOM 1341 C C . PRO A 1 178 ? -1.962 9.627 22.361 1.00 95.44 178 PRO A C 1
ATOM 1343 O O . PRO A 1 178 ? -2.824 9.030 23.024 1.00 95.44 178 PRO A O 1
ATOM 1346 N N . PRO A 1 179 ? -0.873 9.002 21.877 1.00 96.12 179 PRO A N 1
ATOM 1347 C CA . PRO A 1 179 ? 0.296 9.634 21.247 1.00 96.12 179 PRO A CA 1
ATOM 1348 C C . PRO A 1 179 ? 0.180 9.871 19.725 1.00 96.12 179 PRO A C 1
ATOM 1350 O O . PRO A 1 179 ? 1.075 10.474 19.143 1.00 96.12 179 PRO A O 1
ATOM 1353 N N . PHE A 1 180 ? -0.893 9.431 19.065 1.00 97.75 180 PHE A N 1
ATOM 1354 C CA . PHE A 1 180 ? -1.007 9.393 17.597 1.00 97.75 180 PHE A CA 1
ATOM 1355 C C . PHE A 1 180 ? -1.293 10.747 16.935 1.00 97.75 180 PHE A C 1
ATOM 1357 O O . PHE A 1 180 ? -0.852 11.015 15.812 1.00 97.75 180 PHE A O 1
ATOM 1364 N N . ASN A 1 181 ? -1.983 11.640 17.643 1.00 95.75 181 ASN A N 1
ATOM 1365 C CA . ASN A 1 181 ? -2.387 12.948 17.124 1.00 95.75 181 ASN A CA 1
ATOM 1366 C C . ASN A 1 181 ? -1.215 13.885 16.760 1.00 95.75 181 ASN A C 1
ATOM 1368 O O . ASN A 1 181 ? -1.421 14.873 16.055 1.00 95.75 181 ASN A O 1
ATOM 1372 N N . VAL A 1 182 ? 0.018 13.579 17.182 1.00 96.81 182 VAL A N 1
ATOM 1373 C CA . VAL A 1 182 ? 1.230 14.339 16.814 1.00 96.81 182 VAL A CA 1
ATOM 1374 C C . VAL A 1 182 ? 1.498 14.337 15.305 1.00 96.81 182 VAL A C 1
ATOM 1376 O O . VAL A 1 182 ? 2.144 15.247 14.788 1.00 96.81 182 VAL A O 1
ATOM 1379 N N . CYS A 1 183 ? 0.978 13.336 14.594 1.00 97.44 183 CYS A N 1
ATOM 1380 C CA . CYS A 1 183 ? 1.150 13.161 13.158 1.00 97.44 183 CYS A CA 1
ATOM 1381 C C . CYS A 1 183 ? 0.022 13.766 12.312 1.00 97.44 183 CYS A C 1
ATOM 1383 O O . CYS A 1 183 ? 0.210 13.946 11.110 1.00 97.44 183 CYS A O 1
ATOM 1385 N N . ALA A 1 184 ? -1.088 14.191 12.929 1.00 95.81 184 ALA A N 1
ATOM 1386 C CA . ALA A 1 184 ? -2.304 14.627 12.232 1.00 95.81 184 ALA A CA 1
ATOM 1387 C C . ALA A 1 184 ? -2.078 15.746 11.191 1.00 95.81 184 ALA A C 1
ATOM 1389 O O . ALA A 1 184 ? -2.854 15.903 10.259 1.00 95.81 184 ALA A O 1
ATOM 1390 N N . ARG A 1 185 ? -1.001 16.537 11.330 1.00 95.62 185 ARG A N 1
ATOM 1391 C CA . ARG A 1 185 ? -0.627 17.577 10.353 1.00 95.62 185 ARG A CA 1
ATOM 1392 C C . ARG A 1 185 ? 0.029 17.044 9.078 1.00 95.62 185 ARG A C 1
ATOM 1394 O O . ARG A 1 185 ? -0.010 17.737 8.069 1.00 95.62 185 ARG A O 1
ATOM 1401 N N . GLN A 1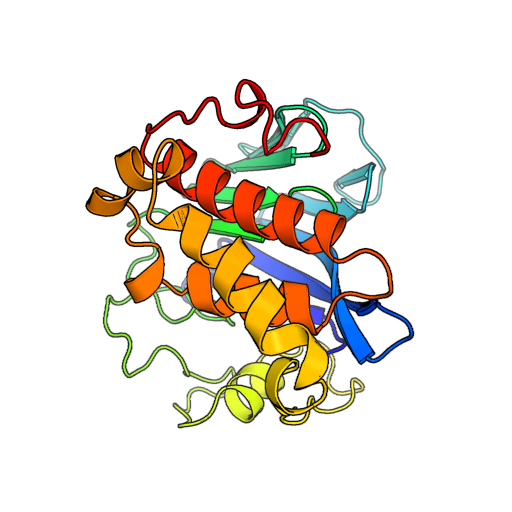 186 ? 0.702 15.898 9.149 1.00 96.88 186 GLN A N 1
ATOM 1402 C CA . GLN A 1 186 ? 1.365 15.261 8.006 1.00 96.88 186 GLN A CA 1
ATOM 1403 C C . GLN A 1 186 ? 0.453 14.212 7.372 1.00 96.88 186 GLN A C 1
ATOM 1405 O O . GLN A 1 186 ? 0.330 14.144 6.152 1.00 96.88 186 GLN A O 1
ATOM 1410 N N . VAL A 1 187 ? -0.213 13.428 8.219 1.00 96.75 187 VAL A N 1
ATOM 1411 C CA . VAL A 1 187 ? -1.185 12.412 7.830 1.00 96.75 187 VAL A CA 1
ATOM 1412 C C . VAL A 1 187 ? -2.417 12.638 8.692 1.00 96.75 187 VAL A C 1
ATOM 1414 O O . VAL A 1 187 ? -2.383 12.338 9.880 1.00 96.75 187 VAL A O 1
ATOM 1417 N N . ASP A 1 188 ? -3.481 13.207 8.126 1.00 97.44 188 ASP A N 1
ATOM 1418 C CA . ASP A 1 188 ? -4.736 13.370 8.857 1.00 97.44 188 ASP A CA 1
ATOM 1419 C C . ASP A 1 188 ? -5.453 12.005 8.873 1.00 97.44 188 ASP A C 1
ATOM 1421 O O . ASP A 1 188 ? -5.781 11.454 7.820 1.00 97.44 188 ASP A O 1
ATOM 1425 N N . PRO A 1 189 ? -5.654 11.395 10.050 1.00 97.38 189 PRO A N 1
ATOM 1426 C CA . PRO A 1 189 ? -6.170 10.032 10.139 1.00 97.38 189 PRO A CA 1
ATOM 1427 C C . PRO A 1 189 ? -7.619 9.899 9.645 1.00 97.38 189 PRO A C 1
ATOM 1429 O O . PRO A 1 189 ? -8.032 8.794 9.305 1.00 97.38 189 PRO A O 1
ATOM 1432 N N . VAL A 1 190 ? -8.394 10.989 9.591 1.00 97.44 190 VAL A N 1
ATOM 1433 C CA . VAL A 1 190 ? -9.773 10.974 9.083 1.00 97.44 190 VAL A CA 1
ATOM 1434 C C . VAL A 1 190 ? -9.778 11.220 7.580 1.0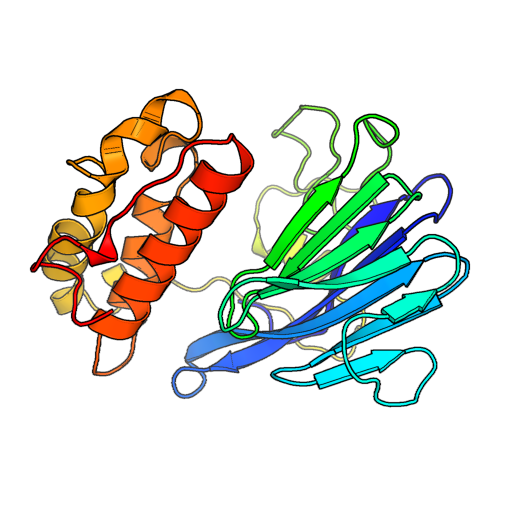0 97.44 190 VAL A C 1
ATOM 1436 O O . VAL A 1 190 ? -10.355 10.434 6.836 1.00 97.44 190 VAL A O 1
ATOM 1439 N N . LEU A 1 191 ? -9.117 12.286 7.117 1.00 95.62 191 LEU A N 1
ATOM 1440 C CA . LEU A 1 191 ? -9.140 12.663 5.699 1.00 95.62 191 LEU A CA 1
ATOM 1441 C C . LEU A 1 191 ? -8.429 11.643 4.804 1.00 95.62 191 LEU A C 1
ATOM 1443 O O . LEU A 1 191 ? -8.843 11.453 3.663 1.00 95.62 191 LEU A O 1
ATOM 1447 N N . GLN A 1 192 ? -7.388 10.978 5.310 1.00 94.50 192 GLN A N 1
ATOM 1448 C CA . GLN A 1 192 ? -6.682 9.911 4.599 1.00 94.50 192 GLN A CA 1
ATOM 1449 C C . GLN A 1 192 ? -7.274 8.513 4.858 1.00 94.50 192 GLN A C 1
ATOM 1451 O O . GLN A 1 192 ? -6.696 7.537 4.392 1.00 94.50 192 GLN A O 1
ATOM 1456 N N . GLY A 1 193 ? -8.391 8.398 5.587 1.00 95.81 193 GLY A N 1
ATOM 1457 C CA . GLY A 1 193 ? -9.143 7.143 5.725 1.00 95.81 193 GLY A CA 1
ATOM 1458 C C . GLY A 1 193 ? -8.656 6.161 6.796 1.00 95.81 193 GLY A C 1
ATOM 1459 O O . GLY A 1 193 ? -9.319 5.160 7.019 1.00 95.81 193 GLY A O 1
ATOM 1460 N N . TYR A 1 194 ? -7.576 6.440 7.535 1.00 97.12 194 TYR A N 1
ATOM 1461 C CA . TYR A 1 194 ? -7.040 5.503 8.540 1.00 97.12 194 TYR A CA 1
ATOM 1462 C C . TYR A 1 194 ? -8.027 5.141 9.664 1.00 97.12 194 TYR A C 1
ATOM 1464 O O . TYR A 1 194 ? -7.965 4.032 10.192 1.00 97.12 194 TYR A O 1
ATOM 1472 N N . VAL A 1 195 ? -8.919 6.058 10.062 1.00 98.00 195 VAL A N 1
ATOM 1473 C CA . VAL A 1 195 ? -9.978 5.743 11.042 1.00 98.00 195 VAL A CA 1
ATOM 1474 C C . VAL A 1 195 ? -11.015 4.794 10.441 1.00 98.00 195 VAL A C 1
ATOM 1476 O O . VAL A 1 195 ? -11.382 3.829 11.102 1.00 98.00 195 VAL A O 1
ATOM 1479 N N . ASP A 1 196 ? -11.443 5.046 9.203 1.00 96.62 196 ASP A N 1
ATOM 1480 C CA . ASP A 1 196 ? -12.442 4.231 8.497 1.00 96.62 196 ASP A CA 1
ATOM 1481 C C . ASP A 1 196 ? -11.897 2.822 8.216 1.00 96.62 196 ASP A C 1
ATOM 1483 O O . ASP A 1 196 ? -12.524 1.828 8.574 1.00 96.62 196 ASP A O 1
ATOM 1487 N N . ASP A 1 197 ? -10.658 2.730 7.721 1.00 95.06 197 ASP A N 1
ATOM 1488 C CA . ASP A 1 197 ? -9.946 1.465 7.505 1.00 95.06 197 ASP A CA 1
ATOM 1489 C C . ASP A 1 197 ? -9.790 0.670 8.814 1.00 95.06 197 ASP A C 1
ATOM 1491 O O . ASP A 1 197 ? -9.996 -0.543 8.849 1.00 95.06 197 ASP A O 1
ATOM 1495 N N . CYS A 1 198 ? -9.476 1.346 9.926 1.00 96.94 198 CYS A N 1
ATOM 1496 C CA . CYS A 1 198 ? -9.414 0.702 11.236 1.00 96.94 198 CYS A CA 1
ATOM 1497 C C . CYS A 1 198 ? -10.778 0.136 11.653 1.00 96.94 198 CYS A C 1
ATOM 1499 O O . CYS A 1 198 ? -10.854 -0.994 12.141 1.00 96.94 198 CYS A O 1
ATOM 1501 N N . GLU A 1 199 ? -11.863 0.899 11.482 1.00 96.62 199 GLU A N 1
ATOM 1502 C CA . GLU A 1 199 ? -13.206 0.435 11.835 1.00 96.62 199 GLU A CA 1
ATOM 1503 C C . GLU A 1 199 ? -13.619 -0.763 10.971 1.00 96.62 199 GLU A C 1
ATOM 1505 O O . GLU A 1 199 ? -14.140 -1.757 11.495 1.00 96.62 199 GLU A O 1
ATOM 1510 N N . TYR A 1 200 ? -13.315 -0.701 9.671 1.00 94.06 200 TYR A N 1
ATOM 1511 C CA . TYR A 1 200 ? -13.486 -1.790 8.716 1.00 94.06 200 TYR A CA 1
ATOM 1512 C C . TYR A 1 200 ? -12.804 -3.069 9.208 1.00 94.06 200 TYR A C 1
ATOM 1514 O O . TYR A 1 200 ? -13.460 -4.109 9.363 1.00 94.06 200 TYR A O 1
ATOM 1522 N N . ASP A 1 201 ? -11.508 -2.981 9.510 1.00 92.69 201 ASP A N 1
ATOM 1523 C CA . ASP A 1 201 ? -10.680 -4.114 9.912 1.00 92.69 201 ASP A CA 1
ATOM 1524 C C . ASP A 1 201 ? -11.106 -4.675 11.272 1.00 92.69 201 ASP A C 1
ATOM 1526 O O . ASP A 1 201 ? -11.242 -5.888 11.422 1.00 92.69 201 ASP A O 1
ATOM 1530 N N . VAL A 1 202 ? -11.404 -3.831 12.265 1.00 94.19 202 VAL A N 1
ATOM 1531 C CA . VAL A 1 202 ? -11.832 -4.283 13.603 1.00 94.19 202 VAL A CA 1
ATOM 1532 C C . VAL A 1 202 ? -13.202 -4.970 13.557 1.00 94.19 202 VAL A C 1
ATOM 1534 O O . VAL A 1 202 ? -13.401 -6.004 14.206 1.00 94.19 202 VAL A O 1
ATOM 1537 N N . CYS A 1 203 ? -14.152 -4.452 12.775 1.00 93.50 203 CYS A N 1
ATOM 1538 C CA . CYS A 1 203 ? -15.445 -5.111 12.582 1.00 93.50 203 CYS A CA 1
ATOM 1539 C C . CYS A 1 203 ? -15.334 -6.395 11.748 1.00 93.50 203 CYS A C 1
ATOM 1541 O O . CYS A 1 203 ? -16.095 -7.341 11.978 1.00 93.50 203 CYS A O 1
ATOM 1543 N N . GLY A 1 204 ? -14.412 -6.431 10.783 1.00 90.19 204 GLY A N 1
ATOM 1544 C CA . GLY A 1 204 ? -14.146 -7.588 9.930 1.00 90.19 204 GLY A CA 1
ATOM 1545 C C . GLY A 1 204 ? -13.321 -8.683 10.599 1.00 90.19 204 GLY A C 1
ATOM 1546 O O . GLY A 1 204 ? -13.433 -9.847 10.213 1.00 90.19 204 GLY A O 1
ATOM 1547 N N . CYS A 1 205 ? -12.559 -8.328 11.631 1.00 88.25 205 CYS A N 1
ATOM 1548 C CA . CYS A 1 205 ? -11.699 -9.239 12.368 1.00 88.25 205 CYS A CA 1
ATOM 1549 C C . CYS A 1 205 ? -12.481 -10.440 12.910 1.00 88.25 205 CYS A C 1
ATOM 1551 O O . CYS A 1 205 ? -13.682 -10.337 13.193 1.00 88.25 205 CYS A O 1
ATOM 1553 N N . GLY A 1 206 ? -11.799 -11.569 13.093 1.00 80.00 206 GLY A N 1
ATOM 1554 C CA . GLY A 1 206 ? -12.342 -12.756 13.744 1.00 80.00 206 GLY A CA 1
ATOM 1555 C C . GLY A 1 206 ? -12.686 -12.541 15.225 1.00 80.00 206 GLY A C 1
ATOM 1556 O O . GLY A 1 206 ? -13.311 -11.551 15.621 1.00 80.00 206 GLY A O 1
ATOM 1557 N N . ASP A 1 207 ? -12.321 -13.511 16.059 1.00 73.62 207 ASP A N 1
ATOM 1558 C CA . ASP A 1 207 ? -12.681 -13.494 17.483 1.00 73.62 207 ASP A CA 1
ATOM 1559 C C . ASP A 1 207 ? -11.775 -12.579 18.326 1.00 73.62 207 ASP A C 1
ATOM 1561 O O . ASP A 1 207 ? -12.190 -12.150 19.402 1.00 73.62 207 ASP A O 1
ATOM 1565 N N . ASP A 1 208 ? -10.580 -12.233 17.832 1.00 80.31 208 ASP A N 1
ATOM 1566 C CA . ASP A 1 208 ? -9.650 -11.318 18.503 1.00 80.31 208 ASP A CA 1
ATOM 1567 C C . ASP A 1 208 ? -9.506 -9.987 17.737 1.00 80.31 208 ASP A C 1
ATOM 1569 O O . ASP A 1 208 ? -8.645 -9.861 16.862 1.00 80.31 208 ASP A O 1
ATOM 1573 N N . PRO A 1 209 ? -10.331 -8.969 18.051 1.00 84.81 209 PRO A N 1
ATOM 1574 C CA . PRO A 1 209 ? -10.264 -7.659 17.403 1.00 84.81 209 PRO A CA 1
ATOM 1575 C C . PRO A 1 209 ? -8.969 -6.894 17.710 1.00 84.81 209 PRO A C 1
ATOM 1577 O O . PRO A 1 209 ? -8.659 -5.924 17.017 1.00 84.81 209 PRO A O 1
ATOM 1580 N N . THR A 1 210 ? -8.215 -7.307 18.732 1.00 90.88 210 THR A N 1
ATOM 1581 C CA . THR A 1 210 ? -6.975 -6.645 19.156 1.00 90.88 210 THR A CA 1
ATOM 1582 C C . THR A 1 210 ? -5.924 -6.721 18.062 1.00 90.88 210 THR A C 1
ATOM 1584 O O . THR A 1 210 ? -5.278 -5.722 17.769 1.00 90.88 210 THR A O 1
ATOM 1587 N N . VAL A 1 211 ? -5.801 -7.874 17.398 1.00 89.44 211 VAL A N 1
ATOM 1588 C CA . VAL A 1 211 ? -4.821 -8.076 16.322 1.00 89.44 211 VAL A CA 1
ATOM 1589 C C . VAL A 1 211 ? -5.062 -7.099 15.170 1.00 89.44 211 VAL A C 1
ATOM 1591 O O . VAL A 1 211 ? -4.120 -6.445 14.724 1.00 89.44 211 VAL A O 1
ATOM 1594 N N . CYS A 1 212 ? -6.313 -6.953 14.725 1.00 91.44 212 CYS A N 1
ATOM 1595 C CA . CYS A 1 212 ? -6.660 -6.024 13.648 1.00 91.44 212 CYS A CA 1
ATOM 1596 C C . CYS A 1 212 ? -6.490 -4.559 14.075 1.00 91.44 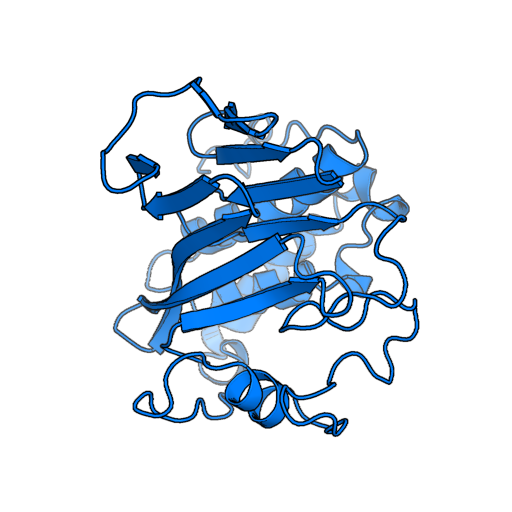212 CYS A C 1
ATOM 1598 O O . CYS A 1 212 ? -5.992 -3.749 13.299 1.00 91.44 212 CYS A O 1
ATOM 1600 N N . LEU A 1 213 ? -6.812 -4.222 15.331 1.00 94.75 213 LEU A N 1
ATOM 1601 C CA . LEU A 1 213 ? -6.552 -2.887 15.873 1.00 94.75 213 LEU A CA 1
ATOM 1602 C C . LEU A 1 213 ? -5.052 -2.550 15.862 1.00 94.75 213 LEU A C 1
ATOM 1604 O O . LEU A 1 213 ? -4.670 -1.483 15.387 1.00 94.75 213 LEU A O 1
ATOM 1608 N N . CYS A 1 214 ? -4.200 -3.451 16.360 1.00 93.88 214 CYS A N 1
ATOM 1609 C CA . CYS A 1 214 ? -2.749 -3.259 16.376 1.00 93.88 214 CYS A CA 1
ATOM 1610 C C . CYS A 1 214 ? -2.202 -3.058 14.959 1.00 93.88 214 CYS A C 1
ATOM 1612 O O . CYS A 1 214 ? -1.417 -2.146 14.725 1.00 93.88 214 CYS A O 1
ATOM 1614 N N . GLN A 1 215 ? -2.674 -3.855 13.998 1.00 91.88 215 GLN A N 1
ATOM 1615 C CA . GLN A 1 215 ? -2.298 -3.750 12.587 1.00 91.88 215 GLN A CA 1
ATOM 1616 C C . GLN A 1 215 ? -2.718 -2.418 11.950 1.00 91.88 215 GLN A C 1
ATOM 1618 O O . GLN A 1 215 ? -1.930 -1.803 11.225 1.00 91.88 215 GLN A O 1
ATOM 1623 N N . ALA A 1 216 ? -3.929 -1.939 12.243 1.00 94.62 216 ALA A N 1
ATOM 1624 C CA . ALA A 1 216 ? -4.405 -0.643 11.768 1.00 94.62 216 ALA A CA 1
ATOM 1625 C C . ALA A 1 216 ? -3.582 0.517 12.363 1.00 94.62 216 ALA A C 1
ATOM 1627 O O . ALA A 1 216 ? -3.174 1.437 11.647 1.00 94.62 216 ALA A O 1
ATOM 1628 N N . ILE A 1 217 ? -3.259 0.444 13.659 1.00 96.06 217 ILE A N 1
ATOM 1629 C CA . ILE A 1 217 ? -2.392 1.421 14.332 1.00 96.06 217 ILE A CA 1
ATOM 1630 C C . ILE A 1 217 ? -0.976 1.399 13.740 1.00 96.06 217 ILE A C 1
ATOM 1632 O O . ILE A 1 217 ? -0.432 2.459 13.420 1.00 96.06 217 ILE A O 1
ATOM 1636 N N . GLU A 1 218 ? -0.384 0.217 13.548 1.00 93.69 218 GLU A N 1
ATOM 1637 C CA . GLU A 1 218 ? 0.931 0.050 12.922 1.00 93.69 218 GLU A CA 1
ATOM 1638 C C . GLU A 1 218 ? 0.984 0.700 11.535 1.00 93.69 218 GLU A C 1
ATOM 1640 O O . GLU A 1 218 ? 1.967 1.369 11.211 1.00 93.69 218 GLU A O 1
ATOM 1645 N N . ALA A 1 219 ? -0.075 0.560 10.730 1.00 94.00 219 ALA A N 1
ATOM 1646 C CA . ALA A 1 219 ? -0.153 1.170 9.405 1.00 94.00 219 ALA A CA 1
ATOM 1647 C C . ALA A 1 219 ? -0.115 2.708 9.471 1.00 94.00 219 ALA A C 1
ATOM 1649 O O . ALA A 1 219 ? 0.642 3.337 8.719 1.00 94.00 219 ALA A O 1
ATOM 1650 N N . TYR A 1 220 ? -0.870 3.317 10.394 1.00 96.38 220 TYR A N 1
ATOM 1651 C CA . TYR A 1 220 ? -0.848 4.767 10.606 1.00 96.38 220 TYR A CA 1
ATOM 1652 C C . TYR A 1 220 ? 0.512 5.242 11.136 1.00 96.38 220 TYR A C 1
ATOM 1654 O O . TYR A 1 220 ? 1.100 6.177 10.592 1.00 96.38 220 TYR A O 1
ATOM 1662 N N . VAL A 1 221 ? 1.081 4.552 12.129 1.00 95.25 221 VAL A N 1
ATOM 1663 C CA . VAL A 1 221 ? 2.413 4.872 12.673 1.00 95.25 221 VAL A CA 1
ATOM 1664 C C . VAL A 1 221 ? 3.488 4.769 11.591 1.00 95.25 221 VAL A C 1
ATOM 1666 O O . VAL A 1 221 ? 4.338 5.655 11.476 1.00 95.25 221 VAL A O 1
ATOM 1669 N N . ALA A 1 222 ? 3.426 3.746 10.737 1.00 92.12 222 ALA A N 1
ATOM 1670 C CA . ALA A 1 222 ? 4.326 3.612 9.600 1.00 92.12 222 ALA A CA 1
ATOM 1671 C C . ALA A 1 222 ? 4.159 4.773 8.609 1.00 92.12 222 ALA A C 1
ATOM 1673 O O . ALA A 1 222 ? 5.142 5.230 8.026 1.00 92.12 222 ALA A O 1
ATOM 1674 N N . ALA A 1 223 ? 2.936 5.265 8.382 1.00 94.12 223 ALA A N 1
ATOM 1675 C CA . ALA A 1 223 ? 2.686 6.425 7.519 1.00 94.12 223 ALA A CA 1
ATOM 1676 C C . ALA A 1 223 ? 3.339 7.682 8.079 1.00 94.12 223 ALA A C 1
ATOM 1678 O O . ALA A 1 223 ? 4.069 8.373 7.369 1.00 94.12 223 ALA A O 1
ATOM 1679 N N . CYS A 1 224 ? 3.177 7.913 9.374 1.00 96.31 224 CYS A N 1
ATOM 1680 C CA . CYS A 1 224 ? 3.805 9.012 10.092 1.00 96.31 224 CYS A CA 1
ATOM 1681 C C . CYS A 1 224 ? 5.332 8.964 10.016 1.00 96.31 224 CYS A C 1
ATOM 1683 O O . CYS A 1 224 ? 5.971 9.980 9.721 1.00 96.31 224 CYS A O 1
ATOM 1685 N N . ALA A 1 225 ? 5.915 7.775 10.183 1.00 93.31 225 ALA A N 1
ATOM 1686 C CA . ALA A 1 225 ? 7.355 7.571 10.085 1.00 93.31 225 ALA A CA 1
ATOM 1687 C C . ALA A 1 225 ? 7.910 7.954 8.701 1.00 93.31 225 ALA A C 1
ATOM 1689 O O . ALA A 1 225 ? 9.010 8.502 8.619 1.00 93.31 225 ALA A O 1
ATOM 1690 N N . SER A 1 226 ? 7.138 7.765 7.622 1.00 90.25 226 SER A N 1
ATOM 1691 C CA . SER A 1 226 ? 7.543 8.171 6.264 1.00 90.25 226 SER A CA 1
ATOM 1692 C C . SER A 1 226 ? 7.672 9.693 6.089 1.00 90.25 226 SER A C 1
ATOM 1694 O O . SER A 1 226 ? 8.445 10.157 5.252 1.00 90.25 226 SER A O 1
ATOM 1696 N N . TYR A 1 227 ? 6.993 10.469 6.939 1.00 94.06 227 TYR A N 1
ATOM 1697 C CA . TYR A 1 227 ? 7.120 11.926 7.039 1.00 94.06 227 TYR A CA 1
ATOM 1698 C C . TYR A 1 227 ? 8.088 12.364 8.152 1.00 94.06 227 TYR A C 1
ATOM 1700 O O . TYR A 1 227 ? 8.137 13.541 8.512 1.00 94.06 227 TYR A O 1
ATOM 1708 N N . GLY A 1 228 ? 8.863 11.432 8.716 1.00 94.75 228 GLY A N 1
ATOM 1709 C CA . GLY A 1 228 ? 9.832 11.704 9.778 1.00 94.75 228 GLY A CA 1
ATOM 1710 C C . GLY A 1 228 ? 9.215 11.899 11.166 1.00 94.75 228 GLY A C 1
ATOM 1711 O O . GLY A 1 228 ? 9.907 12.353 12.077 1.00 94.75 228 GLY A O 1
ATOM 1712 N N . VAL A 1 229 ? 7.934 11.567 11.353 1.00 96.75 229 VAL A N 1
ATOM 1713 C CA . VAL A 1 229 ? 7.259 11.639 12.655 1.00 96.75 229 VAL A CA 1
ATOM 1714 C C . VAL A 1 229 ? 7.325 10.271 13.330 1.00 96.75 229 VAL A C 1
ATOM 1716 O O . VAL A 1 229 ? 6.621 9.343 12.943 1.00 96.75 229 VAL A O 1
ATOM 1719 N N . SER A 1 230 ? 8.168 10.148 14.354 1.00 95.00 230 SER A N 1
ATOM 1720 C CA . SER A 1 230 ? 8.265 8.935 15.174 1.00 95.00 230 SER A CA 1
ATOM 1721 C C . SER A 1 230 ? 7.238 8.965 16.305 1.00 95.00 230 SER A C 1
ATOM 1723 O O . SER A 1 230 ? 7.169 9.948 17.043 1.00 95.00 230 SER A O 1
ATOM 1725 N N . ILE A 1 231 ? 6.480 7.879 16.471 1.00 95.81 231 ILE A N 1
ATOM 1726 C CA . ILE A 1 231 ? 5.481 7.715 17.535 1.00 95.81 231 ILE A CA 1
ATOM 1727 C C . ILE A 1 231 ? 5.862 6.477 18.350 1.00 95.81 231 ILE A C 1
ATOM 1729 O O . ILE A 1 231 ? 5.792 5.362 17.841 1.00 95.81 231 ILE A O 1
ATOM 1733 N N . ASP A 1 232 ? 6.256 6.664 19.610 1.00 93.62 232 ASP A N 1
ATOM 1734 C CA . ASP A 1 232 ? 6.585 5.565 20.530 1.00 93.62 232 ASP A CA 1
ATOM 1735 C C . ASP A 1 232 ? 5.327 5.057 21.253 1.00 93.62 232 ASP A C 1
ATOM 1737 O O . ASP A 1 232 ? 5.122 5.275 22.445 1.00 93.62 232 ASP A O 1
ATOM 1741 N N . TRP A 1 233 ? 4.415 4.459 20.491 1.00 94.62 233 TRP A N 1
ATOM 1742 C CA . TRP A 1 233 ? 3.089 4.073 20.978 1.00 94.62 233 TRP A CA 1
ATOM 1743 C C . TRP A 1 233 ? 3.082 2.792 21.821 1.00 94.62 233 TRP A C 1
ATOM 1745 O O . TRP A 1 233 ? 2.235 2.666 22.697 1.00 94.62 233 TRP A O 1
ATOM 1755 N N . LEU A 1 234 ? 4.037 1.879 21.609 1.00 93.88 234 LEU A N 1
ATOM 1756 C CA . LEU A 1 234 ? 4.172 0.648 22.403 1.00 93.88 234 LEU A CA 1
ATOM 1757 C C . LEU A 1 234 ? 4.646 0.914 23.841 1.00 93.88 234 LEU A C 1
ATOM 1759 O O . LEU A 1 234 ? 4.519 0.050 24.706 1.00 93.88 234 LEU A O 1
ATOM 1763 N N . SER A 1 235 ? 5.174 2.112 24.115 1.00 92.94 235 SER A N 1
ATOM 1764 C CA . SER A 1 235 ? 5.482 2.552 25.480 1.00 92.94 235 SER A CA 1
ATOM 1765 C C . SER A 1 235 ? 4.230 2.836 26.324 1.00 92.94 235 SER A C 1
ATOM 1767 O O . SER A 1 235 ? 4.319 2.903 27.549 1.00 92.94 235 SER A O 1
ATOM 1769 N N . ASP A 1 236 ? 3.067 2.996 25.690 1.00 92.50 236 ASP A N 1
ATOM 1770 C CA . ASP A 1 236 ? 1.792 3.242 26.355 1.00 92.50 236 ASP A CA 1
ATOM 1771 C C . ASP A 1 236 ? 1.133 1.914 26.753 1.00 92.50 236 ASP A C 1
ATOM 1773 O O . ASP A 1 236 ? 0.891 1.047 25.911 1.00 92.50 236 ASP A O 1
ATOM 1777 N N . ASP A 1 237 ? 0.801 1.767 28.039 1.00 92.69 237 ASP A N 1
ATOM 1778 C CA . ASP A 1 237 ? 0.216 0.543 28.606 1.00 92.69 237 ASP A CA 1
ATOM 1779 C C . ASP A 1 237 ? -1.050 0.073 27.867 1.00 92.69 237 ASP A C 1
ATOM 1781 O O . ASP A 1 237 ? -1.348 -1.121 27.845 1.00 92.69 237 ASP A O 1
ATOM 1785 N N . ARG A 1 238 ? -1.788 0.987 27.219 1.00 90.62 238 ARG A N 1
ATOM 1786 C CA . ARG A 1 238 ? -2.992 0.657 26.436 1.00 90.62 238 ARG A CA 1
ATOM 1787 C C . ARG A 1 238 ? -2.698 -0.218 25.217 1.00 90.62 238 ARG A C 1
ATOM 1789 O O . ARG A 1 238 ? -3.613 -0.877 24.727 1.00 90.62 238 ARG A O 1
ATOM 1796 N N . TYR A 1 239 ? -1.460 -0.209 24.723 1.00 93.38 239 TYR A N 1
ATOM 1797 C CA . TYR A 1 239 ? -1.073 -0.863 23.475 1.00 93.38 239 TYR A CA 1
ATOM 1798 C C . TYR A 1 239 ? 0.046 -1.897 23.632 1.00 93.38 239 TYR A C 1
ATOM 1800 O O . TYR A 1 239 ? 0.478 -2.439 22.630 1.00 93.38 239 TYR A O 1
ATOM 1808 N N . GLN A 1 240 ? 0.474 -2.241 24.851 1.00 89.06 240 GLN A N 1
ATOM 1809 C CA . GLN A 1 240 ? 1.516 -3.264 25.092 1.00 89.06 240 GLN A CA 1
ATOM 1810 C C . GLN A 1 240 ? 1.135 -4.692 24.667 1.00 89.06 240 GLN A C 1
ATOM 1812 O O . GLN A 1 240 ? 1.967 -5.596 24.664 1.00 89.06 240 GLN A O 1
ATOM 1817 N N . GLN A 1 241 ? -0.151 -4.920 24.415 1.00 88.44 241 GLN A N 1
ATOM 1818 C CA . GLN A 1 241 ? -0.679 -6.169 23.864 1.00 88.44 241 GLN A CA 1
ATOM 1819 C C . GLN A 1 241 ? -0.526 -6.258 22.337 1.00 88.44 241 GLN A C 1
ATOM 1821 O O . GLN A 1 241 ? -0.741 -7.327 21.765 1.00 88.44 241 GLN A O 1
ATOM 1826 N N . CYS A 1 242 ? -0.177 -5.133 21.710 1.00 89.31 242 CYS A N 1
ATOM 1827 C CA . CYS A 1 242 ? 0.473 -5.081 20.417 1.00 89.31 242 CYS A CA 1
ATOM 1828 C C . CYS A 1 242 ? 1.992 -5.280 20.636 1.00 89.31 242 CYS A C 1
ATOM 1830 O O . CYS A 1 242 ? 2.617 -5.913 19.765 1.00 89.31 242 CYS A O 1
#

pLDDT: mean 94.13, std 4.63, range [73.62, 98.75]

Nearest PDB structures (foldseek):
  8d3d-assembly1_A  TM=9.159E-01  e=2.878E-22  Homo sapiens
  7wn3-assembly1_A  TM=9.060E-01  e=2.001E-20  Homo sapiens
  9gvj-assembly1_D  TM=8.667E-01  e=9.752E-20  Homo sapiens
  9gvq-assembly1_A  TM=8.667E-01  e=3.790E-19  Homo sapiens
  6rbf-assembly3_C  TM=8.682E-01  e=2.315E-18  Homo sapiens